Protein AF-A0A8H6VPE3-F1 (afdb_monomer_lite)

Sequence (258 aa):
MTISGLRRLRNENREGSIAELSSLGGLDIDTATLNLGPTTRPTSTSDAPLRTMVDAIDMHKALFPSEVKRLVEEAATNTDRLSAFFSITDLMQHETKMETHAKTCMLLSTCLKAFPGIALFPVDETDVYQPPPGSAWYAKRRDIEDSLLRNLRKYIRFSEHFVRKPPRYEEKVHVELNKFHAFADKFFDLSSKLSNSNERLRLMELVDSYERMKLDRLKKREERAIIRADRAARKLERELLRQKRDAELHAPVEIEIT

Radius of gyration: 34.88 Å; chains: 1; bounding box: 77×39×130 Å

Organism: NCBI:txid2126181

Structure (mmCIF, N/CA/C/O backbone):
data_AF-A0A8H6VPE3-F1
#
_entry.id   AF-A0A8H6VPE3-F1
#
loop_
_atom_site.group_PDB
_atom_site.id
_atom_site.type_symbol
_atom_site.label_atom_id
_atom_site.label_alt_id
_atom_site.label_comp_id
_atom_site.label_asym_id
_atom_site.label_entity_id
_atom_site.label_seq_id
_atom_site.pdbx_PDB_ins_code
_atom_site.Cartn_x
_atom_site.Cartn_y
_atom_site.Cartn_z
_atom_site.occupancy
_atom_site.B_iso_or_equiv
_atom_site.auth_seq_id
_atom_site.auth_comp_id
_atom_site.auth_asym_id
_atom_site.auth_atom_id
_atom_site.pdbx_PDB_model_num
ATOM 1 N N . MET A 1 1 ? 14.545 -5.430 -50.347 1.00 44.53 1 MET A N 1
ATOM 2 C CA . MET A 1 1 ? 13.670 -5.933 -49.263 1.00 44.53 1 MET A CA 1
ATOM 3 C C . MET A 1 1 ? 12.933 -4.750 -48.655 1.00 44.53 1 MET A C 1
ATOM 5 O O . MET A 1 1 ? 13.581 -3.803 -48.231 1.00 44.53 1 MET A O 1
ATOM 9 N N . THR A 1 2 ? 11.602 -4.741 -48.718 1.00 36.69 2 THR A N 1
ATOM 10 C CA . THR A 1 2 ? 10.758 -3.591 -48.352 1.00 36.69 2 THR A CA 1
ATOM 11 C C . THR A 1 2 ? 10.478 -3.522 -46.847 1.00 36.69 2 THR A C 1
ATOM 13 O O . THR A 1 2 ? 10.253 -4.535 -46.188 1.00 36.69 2 THR A O 1
ATOM 16 N N . ILE A 1 3 ? 10.430 -2.293 -46.323 1.00 43.41 3 ILE A N 1
ATOM 17 C CA . ILE A 1 3 ? 10.207 -1.906 -44.911 1.00 43.41 3 ILE A CA 1
ATOM 18 C C . ILE A 1 3 ? 8.884 -2.463 -44.326 1.00 43.41 3 ILE A C 1
ATOM 20 O O . ILE A 1 3 ? 8.706 -2.528 -43.110 1.00 43.41 3 ILE A O 1
ATOM 24 N N . SER A 1 4 ? 7.976 -2.954 -45.172 1.00 45.62 4 SER A N 1
ATOM 25 C CA . SER A 1 4 ? 6.722 -3.611 -44.789 1.00 45.62 4 SER A CA 1
ATOM 26 C C . SER A 1 4 ? 6.893 -4.984 -44.117 1.00 45.62 4 SER A C 1
ATOM 28 O O . SER A 1 4 ? 6.019 -5.383 -43.350 1.00 45.62 4 SER A O 1
ATOM 30 N N . GLY A 1 5 ? 8.012 -5.689 -44.330 1.00 36.97 5 GLY A N 1
ATOM 31 C CA . GLY A 1 5 ? 8.252 -7.015 -43.733 1.00 36.97 5 GLY A CA 1
ATOM 32 C C . GLY A 1 5 ? 8.604 -6.989 -42.239 1.00 36.97 5 GLY A C 1
ATOM 33 O O . GLY A 1 5 ? 8.261 -7.908 -41.499 1.00 36.97 5 GLY A O 1
ATOM 34 N N . LEU A 1 6 ? 9.221 -5.905 -41.758 1.00 42.09 6 LEU A N 1
ATOM 35 C CA . LEU A 1 6 ? 9.698 -5.791 -40.370 1.00 42.09 6 LEU A CA 1
ATOM 36 C C . LEU A 1 6 ? 8.603 -5.398 -39.365 1.00 42.09 6 LEU A C 1
ATOM 38 O O . LEU A 1 6 ? 8.791 -5.563 -38.162 1.00 42.09 6 LEU A O 1
ATOM 42 N N . ARG A 1 7 ? 7.442 -4.910 -39.829 1.00 43.62 7 ARG A N 1
ATOM 43 C CA . ARG A 1 7 ? 6.291 -4.646 -38.946 1.00 43.62 7 ARG A CA 1
ATOM 44 C C . ARG A 1 7 ? 5.475 -5.898 -38.623 1.00 43.62 7 ARG A C 1
ATOM 46 O O . ARG A 1 7 ? 4.903 -5.941 -37.541 1.00 43.62 7 ARG A O 1
ATOM 53 N N . ARG A 1 8 ? 5.452 -6.917 -39.494 1.00 39.69 8 ARG A N 1
ATOM 54 C CA . ARG A 1 8 ? 4.722 -8.172 -39.218 1.00 39.69 8 ARG A CA 1
ATOM 55 C C . ARG A 1 8 ? 5.396 -9.013 -38.132 1.00 39.69 8 ARG A C 1
ATOM 57 O O . ARG A 1 8 ? 4.732 -9.417 -37.186 1.00 39.69 8 ARG A O 1
ATOM 64 N N . LEU A 1 9 ? 6.725 -9.117 -38.161 1.00 40.78 9 LEU A N 1
ATOM 65 C CA . LEU A 1 9 ? 7.497 -9.869 -37.157 1.00 40.78 9 LEU A CA 1
ATOM 66 C C . LEU A 1 9 ? 7.517 -9.227 -35.755 1.00 40.78 9 LEU A C 1
ATOM 68 O O . LEU A 1 9 ? 7.906 -9.870 -34.783 1.00 40.78 9 LEU A O 1
ATOM 72 N N . ARG A 1 10 ? 7.100 -7.959 -35.624 1.00 44.31 10 ARG A N 1
ATOM 73 C CA . ARG A 1 10 ? 7.029 -7.263 -34.328 1.00 44.31 10 ARG A CA 1
ATOM 74 C C . ARG A 1 10 ? 5.714 -7.513 -33.580 1.00 44.31 10 ARG A C 1
ATOM 76 O O . ARG A 1 10 ? 5.698 -7.358 -32.361 1.00 44.31 10 ARG A O 1
ATOM 83 N N . ASN A 1 11 ? 4.649 -7.903 -34.284 1.00 39.81 11 ASN A N 1
ATOM 84 C CA . ASN A 1 11 ? 3.355 -8.203 -33.665 1.00 39.81 11 ASN A CA 1
ATOM 85 C C . ASN A 1 11 ? 3.218 -9.689 -33.303 1.00 39.81 11 ASN A C 1
ATOM 87 O O . ASN A 1 11 ? 2.745 -9.986 -32.213 1.00 39.81 11 ASN A O 1
ATOM 91 N N . GLU A 1 12 ? 3.735 -10.606 -34.125 1.00 41.81 12 GLU A N 1
ATOM 92 C CA . GLU A 1 12 ? 3.638 -12.053 -33.853 1.00 41.81 12 GLU A CA 1
ATOM 93 C C . GLU A 1 12 ? 4.470 -12.486 -32.625 1.00 41.81 12 GLU A C 1
ATOM 95 O O . GLU A 1 12 ? 4.041 -13.334 -31.848 1.00 41.81 12 GLU A O 1
ATOM 100 N N . ASN A 1 13 ? 5.597 -11.818 -32.345 1.00 42.19 13 ASN A N 1
ATOM 101 C CA . ASN A 1 13 ? 6.434 -12.123 -31.173 1.00 42.19 13 ASN A CA 1
ATOM 102 C C . ASN A 1 13 ? 5.942 -11.515 -29.845 1.00 42.19 13 ASN A C 1
ATOM 104 O O . ASN A 1 13 ? 6.529 -11.789 -28.799 1.00 42.19 13 ASN A O 1
ATOM 108 N N . ARG A 1 14 ? 4.901 -10.669 -29.854 1.00 42.81 14 ARG A N 1
ATOM 109 C CA . ARG A 1 14 ? 4.319 -10.108 -28.618 1.00 42.81 14 ARG A CA 1
ATOM 110 C C . ARG A 1 14 ? 3.139 -10.920 -28.096 1.00 42.81 14 ARG A C 1
ATOM 112 O O . ARG A 1 14 ? 2.949 -10.965 -26.885 1.00 42.81 14 ARG A O 1
ATOM 119 N N . GLU A 1 15 ? 2.396 -11.581 -28.976 1.00 43.75 15 GLU A N 1
ATOM 120 C CA . GLU A 1 15 ? 1.251 -12.410 -28.583 1.00 43.75 15 GLU A CA 1
ATOM 121 C C . GLU A 1 15 ? 1.697 -13.769 -28.014 1.00 43.75 15 GLU A C 1
ATOM 123 O O . GLU A 1 15 ? 1.142 -14.217 -27.011 1.00 43.75 15 GLU A O 1
ATOM 128 N N . GLY A 1 16 ? 2.783 -14.357 -28.537 1.00 36.50 16 GLY A N 1
ATOM 129 C CA . GLY A 1 16 ? 3.355 -15.602 -28.000 1.00 36.50 16 GLY A CA 1
ATOM 130 C C . GLY A 1 16 ? 3.873 -15.486 -26.559 1.00 36.50 16 GLY A C 1
ATOM 131 O O . GLY A 1 16 ? 3.699 -16.395 -25.757 1.00 36.50 16 GLY A O 1
ATOM 132 N N . SER A 1 17 ? 4.428 -14.330 -26.177 1.00 44.69 17 SER A N 1
ATOM 133 C CA . SER A 1 17 ? 5.053 -14.170 -24.856 1.00 44.69 17 SER A CA 1
ATOM 134 C C . SER A 1 17 ? 4.060 -13.912 -23.711 1.00 44.69 17 SER A C 1
ATOM 136 O O . SER A 1 17 ? 4.416 -14.122 -22.554 1.00 44.69 17 SER A O 1
ATOM 138 N N . ILE A 1 18 ? 2.831 -13.463 -24.007 1.00 41.69 18 ILE A N 1
ATOM 139 C CA . ILE A 1 18 ? 1.767 -13.290 -22.998 1.00 41.69 18 ILE A CA 1
ATOM 140 C C . ILE A 1 18 ? 0.997 -14.604 -22.811 1.00 41.69 18 ILE A C 1
ATOM 142 O O . ILE A 1 18 ? 0.680 -14.959 -21.678 1.00 41.69 18 ILE A O 1
ATOM 146 N N . ALA A 1 19 ? 0.765 -15.360 -23.890 1.00 43.03 19 ALA A N 1
ATOM 147 C CA . ALA A 1 19 ? 0.104 -16.663 -23.822 1.00 43.03 19 ALA A CA 1
ATOM 148 C C . ALA A 1 19 ? 0.952 -17.730 -23.099 1.00 43.03 19 ALA A C 1
ATOM 150 O O . ALA A 1 19 ? 0.407 -18.552 -22.365 1.00 43.03 19 ALA A O 1
ATOM 151 N N . GLU A 1 20 ? 2.284 -17.694 -23.227 1.00 41.69 20 GLU A N 1
ATOM 152 C CA . GLU A 1 20 ? 3.168 -18.680 -22.580 1.00 41.69 20 GLU A CA 1
ATOM 153 C C . GLU A 1 20 ? 3.311 -18.487 -21.058 1.00 41.69 20 GLU A C 1
ATOM 155 O O . GLU A 1 20 ? 3.546 -19.457 -20.332 1.00 41.69 20 GLU A O 1
ATOM 160 N N . LEU A 1 21 ? 3.081 -17.272 -20.540 1.00 42.12 21 LEU A N 1
ATOM 161 C CA . LEU A 1 21 ? 3.109 -16.987 -19.096 1.00 42.12 21 LEU A CA 1
ATOM 162 C C . LEU A 1 21 ? 1.773 -17.266 -18.390 1.00 42.12 21 LEU A C 1
ATOM 164 O O . LEU A 1 21 ? 1.739 -17.352 -17.164 1.00 42.12 21 LEU A O 1
ATOM 168 N N . SER A 1 22 ? 0.690 -17.479 -19.143 1.00 42.56 22 SER A N 1
ATOM 169 C CA . SER A 1 22 ? -0.592 -17.967 -18.614 1.00 42.56 22 SER A CA 1
ATOM 170 C C . SER A 1 22 ? -0.600 -19.478 -18.330 1.00 42.56 22 SER A C 1
ATOM 172 O O . SER A 1 22 ? -1.572 -19.975 -17.773 1.00 42.56 22 SER A O 1
ATOM 174 N N . SER A 1 23 ? 0.477 -20.210 -18.655 1.00 42.50 23 SER A N 1
ATOM 175 C CA . SER A 1 23 ? 0.598 -21.655 -18.377 1.00 42.50 23 SER A CA 1
ATOM 176 C C . SER A 1 23 ? 1.232 -21.996 -17.016 1.00 42.50 23 SER A C 1
ATOM 178 O O . SER A 1 23 ? 1.318 -23.168 -16.656 1.00 42.50 23 SER A O 1
ATOM 180 N N . LEU A 1 24 ? 1.631 -20.991 -16.222 1.00 45.38 24 LEU A N 1
ATOM 181 C CA . LEU A 1 24 ? 2.266 -21.178 -14.911 1.00 45.38 24 LEU A CA 1
ATOM 182 C C . LEU A 1 24 ? 1.438 -20.538 -13.784 1.00 45.38 24 LEU A C 1
ATOM 184 O O . LEU A 1 24 ? 1.871 -19.620 -13.093 1.00 45.38 24 LEU A O 1
ATOM 188 N N . GLY A 1 25 ? 0.209 -21.020 -13.616 1.00 40.66 25 GLY A N 1
ATOM 189 C CA . GLY A 1 25 ? -0.675 -20.605 -12.527 1.00 40.66 25 GLY A CA 1
ATOM 190 C C . GLY A 1 25 ? -2.133 -20.750 -12.919 1.00 40.66 25 GLY A C 1
ATOM 191 O O . GLY A 1 25 ? -2.752 -19.777 -13.336 1.00 40.66 25 GLY A O 1
ATOM 192 N N . GLY A 1 26 ? -2.656 -21.973 -12.807 1.00 42.59 26 GLY A N 1
ATOM 193 C CA . GLY A 1 26 ? -4.049 -22.292 -13.095 1.00 42.59 26 GLY A CA 1
ATOM 194 C C . GLY A 1 26 ? -5.013 -21.340 -12.391 1.00 42.59 26 GLY A C 1
ATOM 195 O O . GLY A 1 26 ? -5.087 -21.299 -11.164 1.00 42.59 26 GLY A O 1
ATOM 196 N N . LEU A 1 27 ? -5.756 -20.588 -13.193 1.00 38.06 27 LEU A N 1
ATOM 197 C CA . LEU A 1 27 ? -7.006 -19.965 -12.799 1.00 38.06 27 LEU A CA 1
ATOM 198 C C . LEU A 1 27 ? -7.912 -20.010 -14.033 1.00 38.06 27 LEU A C 1
ATOM 200 O O . LEU A 1 27 ? -7.894 -19.104 -14.866 1.00 38.06 27 LEU A O 1
ATOM 204 N N . ASP A 1 28 ? -8.652 -21.110 -14.172 1.00 34.03 28 ASP A N 1
ATOM 205 C CA . ASP A 1 28 ? -9.779 -21.187 -15.097 1.00 34.03 28 ASP A CA 1
ATOM 206 C C . ASP A 1 28 ? -10.793 -20.119 -14.679 1.00 34.03 28 ASP A C 1
ATOM 208 O O . ASP A 1 28 ? -11.395 -20.188 -13.606 1.00 34.03 28 ASP A O 1
ATOM 212 N N . ILE A 1 29 ? -10.946 -19.090 -15.509 1.00 38.94 29 ILE A N 1
ATOM 213 C CA . ILE A 1 29 ? -12.074 -18.169 -15.416 1.00 38.94 29 ILE A CA 1
ATOM 214 C C . ILE A 1 29 ? -12.991 -18.514 -16.581 1.00 38.94 29 ILE A C 1
ATOM 216 O O . ILE A 1 29 ? -12.771 -18.086 -17.716 1.00 38.94 29 ILE A O 1
ATOM 220 N N . ASP A 1 30 ? -14.021 -19.296 -16.265 1.00 32.31 30 ASP A N 1
ATOM 221 C CA . ASP A 1 30 ? -15.187 -19.514 -17.111 1.00 32.31 30 ASP A CA 1
ATOM 222 C C . ASP A 1 30 ? -15.757 -18.162 -17.556 1.00 32.31 30 ASP A C 1
ATOM 224 O O . ASP A 1 30 ? -16.351 -17.410 -16.781 1.00 32.31 30 ASP A O 1
ATOM 228 N N . THR A 1 31 ? -15.579 -17.840 -18.834 1.00 40.56 31 THR A N 1
ATOM 229 C CA . THR A 1 31 ? -16.213 -16.691 -19.489 1.00 40.56 31 THR A CA 1
ATOM 230 C C . THR A 1 31 ? -17.428 -17.173 -20.267 1.00 40.56 31 THR A C 1
ATOM 232 O O . THR A 1 31 ? -17.490 -17.111 -21.491 1.00 40.56 31 THR A O 1
ATOM 235 N N . ALA A 1 32 ? -18.429 -17.662 -19.538 1.00 32.59 32 ALA A N 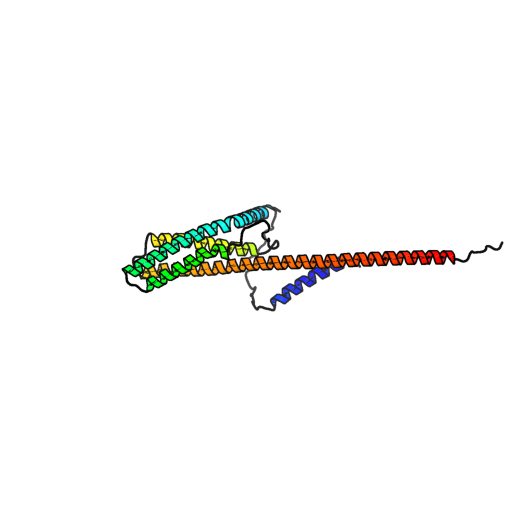1
ATOM 236 C CA . ALA A 1 32 ? -19.749 -17.918 -20.089 1.00 32.59 32 ALA A CA 1
ATOM 237 C C . ALA A 1 32 ? -20.796 -17.089 -19.343 1.00 32.59 32 ALA A C 1
ATOM 239 O O . ALA A 1 32 ? -20.934 -17.162 -18.127 1.00 32.59 32 ALA A O 1
ATOM 240 N N . THR A 1 33 ? -21.578 -16.360 -20.140 1.00 33.16 33 THR A N 1
ATOM 241 C CA . THR A 1 33 ? -22.816 -15.638 -19.817 1.00 33.16 33 THR A CA 1
ATOM 242 C C . THR A 1 33 ? -22.673 -14.295 -19.096 1.00 33.16 33 THR A C 1
ATOM 244 O O . THR A 1 33 ? -22.458 -14.224 -17.898 1.00 33.16 33 THR A O 1
ATOM 247 N N . LEU A 1 34 ? -22.889 -13.206 -19.844 1.00 35.25 34 LEU A N 1
ATOM 248 C CA . LEU A 1 34 ? -24.081 -12.363 -19.681 1.00 35.25 34 LEU A CA 1
ATOM 249 C C . LEU A 1 34 ? -24.289 -11.495 -20.938 1.00 35.25 34 LEU A C 1
ATOM 251 O O . LEU A 1 34 ? -23.530 -10.578 -21.239 1.00 35.25 34 LEU A O 1
ATOM 255 N N . ASN A 1 35 ? -25.352 -11.830 -21.669 1.00 36.09 35 ASN A N 1
ATOM 256 C CA . ASN A 1 35 ? -25.949 -11.042 -22.741 1.00 36.09 35 ASN A CA 1
ATOM 257 C C . ASN A 1 35 ? -26.605 -9.773 -22.182 1.00 36.09 35 ASN A C 1
ATOM 259 O O . ASN A 1 35 ? -27.514 -9.897 -21.367 1.00 36.09 35 ASN A O 1
ATOM 263 N N . LEU A 1 36 ? -26.267 -8.600 -22.727 1.00 33.66 36 LEU A N 1
ATOM 264 C CA . LEU A 1 36 ? -27.150 -7.428 -22.822 1.00 33.66 36 LEU A CA 1
ATOM 265 C C . LEU A 1 36 ? -26.802 -6.660 -24.118 1.00 33.66 36 LEU A C 1
ATOM 267 O O . LEU A 1 36 ? -25.699 -6.137 -24.251 1.00 33.66 36 LEU A O 1
ATOM 271 N N . GLY A 1 37 ? -27.717 -6.640 -25.096 1.00 31.23 37 GLY A N 1
ATOM 272 C CA . GLY A 1 37 ? -27.631 -5.790 -26.302 1.00 31.23 37 GLY A CA 1
ATOM 273 C C . GLY A 1 37 ? -28.205 -4.380 -26.066 1.00 31.23 37 GLY A C 1
ATOM 274 O O . GLY A 1 37 ? -28.358 -3.986 -24.915 1.00 31.23 37 GLY A O 1
ATOM 275 N N . PRO A 1 38 ? -28.659 -3.661 -27.113 1.00 37.78 38 PRO A N 1
ATOM 276 C CA . PRO A 1 38 ? -28.010 -3.378 -28.382 1.00 37.78 38 PRO A CA 1
ATOM 277 C C . PRO A 1 38 ? -27.384 -1.965 -28.405 1.00 37.78 38 PRO A C 1
ATOM 279 O O . PRO A 1 38 ? -27.620 -1.097 -27.570 1.00 37.78 38 PRO A O 1
ATOM 282 N N . THR A 1 39 ? -26.570 -1.764 -29.428 1.00 41.97 39 THR A N 1
ATOM 283 C CA . THR A 1 39 ? -25.704 -0.628 -29.736 1.00 41.97 39 THR A CA 1
ATOM 284 C C . THR A 1 39 ? -26.444 0.709 -29.898 1.00 41.97 39 THR A C 1
ATOM 286 O O . THR A 1 39 ? -27.268 0.860 -30.797 1.00 41.97 39 THR A 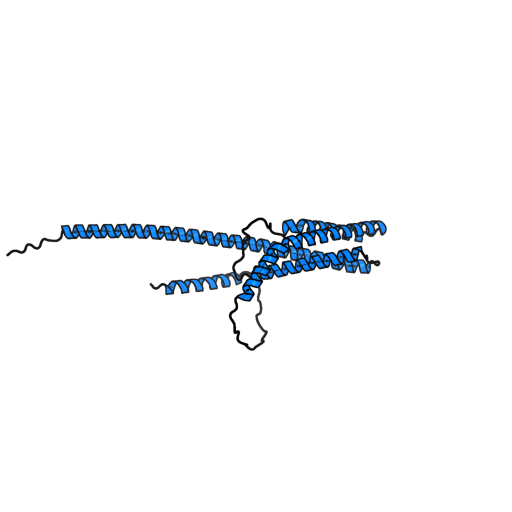O 1
ATOM 289 N N . THR A 1 40 ? -26.047 1.736 -29.140 1.00 32.38 40 THR A N 1
ATOM 290 C CA . THR A 1 40 ? -26.212 3.147 -29.539 1.00 32.38 40 THR A CA 1
ATOM 291 C C . THR A 1 40 ? -24.845 3.750 -29.853 1.00 32.38 40 THR A C 1
ATOM 293 O O . THR A 1 40 ? -23.927 3.696 -29.038 1.00 32.38 40 THR A O 1
ATOM 296 N N . ARG A 1 41 ? -24.710 4.283 -31.073 1.00 32.09 41 ARG A N 1
ATOM 297 C CA . ARG A 1 41 ? -23.497 4.911 -31.627 1.00 32.09 41 ARG A CA 1
ATOM 298 C C . ARG A 1 41 ? -22.931 6.011 -30.710 1.00 32.09 41 ARG A C 1
ATOM 300 O O . ARG A 1 41 ? -23.715 6.831 -30.235 1.00 32.09 41 ARG A O 1
ATOM 307 N N . PRO A 1 42 ? -21.597 6.129 -30.562 1.00 34.25 42 PRO A N 1
ATOM 308 C CA . PRO A 1 42 ? -20.983 7.322 -30.009 1.00 34.25 42 PRO A CA 1
ATOM 309 C C . PRO A 1 42 ? -20.819 8.371 -31.117 1.00 34.25 42 PRO A C 1
ATOM 311 O O . PRO A 1 42 ? -20.219 8.116 -32.161 1.00 34.25 42 PRO A O 1
ATOM 314 N N . THR A 1 43 ? -21.330 9.570 -30.873 1.00 37.44 43 THR A N 1
ATOM 315 C CA . THR A 1 43 ? -20.909 10.791 -31.569 1.00 37.44 43 THR A CA 1
ATOM 316 C C . THR A 1 43 ? -20.253 11.708 -30.553 1.00 37.44 43 THR A C 1
ATOM 318 O O . THR A 1 43 ? -20.695 11.762 -29.410 1.00 37.44 43 THR A O 1
ATOM 321 N N . SER A 1 44 ? -19.255 12.461 -31.019 1.00 34.66 44 SER A N 1
ATOM 322 C CA . SER A 1 44 ? -18.511 13.505 -30.305 1.00 34.66 44 SER A CA 1
ATOM 323 C C . SER A 1 44 ? -17.248 13.043 -29.569 1.00 34.66 44 SER A C 1
ATOM 325 O O . SER A 1 44 ? -17.230 12.779 -28.371 1.00 34.66 44 SER A O 1
ATOM 327 N N . THR A 1 45 ? -16.156 13.066 -30.330 1.00 46.91 45 THR A N 1
ATOM 328 C CA . THR A 1 45 ? -14.792 13.394 -29.903 1.00 46.91 45 THR A CA 1
ATOM 329 C C . THR A 1 45 ? -14.768 14.528 -28.872 1.00 46.91 45 THR A C 1
ATOM 331 O O . THR A 1 45 ? -15.083 15.672 -29.195 1.00 46.91 45 THR A O 1
ATOM 334 N N . SER A 1 46 ? -14.376 14.232 -27.637 1.00 35.88 46 SER A N 1
ATOM 335 C CA . SER A 1 46 ? -14.025 15.243 -26.643 1.00 35.88 46 SER A CA 1
ATOM 336 C C . SER A 1 46 ? -12.930 14.671 -25.752 1.00 35.88 46 SER A C 1
ATOM 338 O O . SER A 1 46 ? -13.167 13.713 -25.025 1.00 35.88 46 SER A O 1
ATOM 340 N N . ASP A 1 47 ? -11.740 15.268 -25.818 1.00 39.66 47 ASP A N 1
ATOM 341 C CA . ASP A 1 47 ? -10.579 15.003 -24.950 1.00 39.66 47 ASP A CA 1
ATOM 342 C C . ASP A 1 47 ? -10.769 15.534 -23.509 1.00 39.66 47 ASP A C 1
ATOM 344 O O . ASP A 1 47 ? -9.861 15.480 -22.677 1.00 39.66 47 ASP A O 1
ATOM 348 N N . ALA A 1 48 ? -11.959 16.044 -23.169 1.00 37.78 48 ALA A N 1
ATOM 349 C CA . ALA A 1 48 ? -12.265 16.591 -21.850 1.00 37.78 48 ALA A CA 1
ATOM 350 C C . ALA A 1 48 ? -12.274 15.583 -20.672 1.00 37.78 48 ALA A C 1
ATOM 352 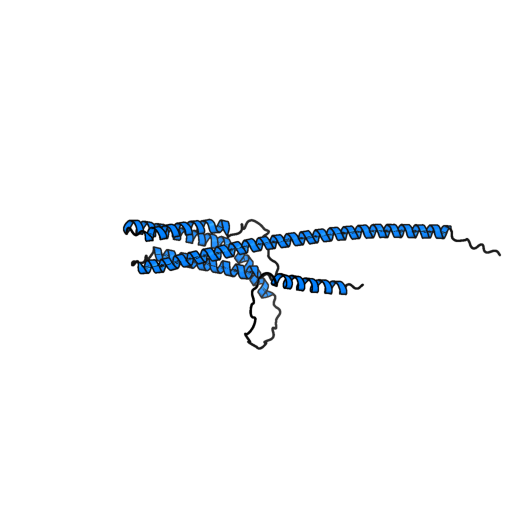O O . ALA A 1 48 ? -11.880 15.996 -19.579 1.00 37.78 48 ALA A O 1
ATOM 353 N N . PRO A 1 49 ? -12.673 14.296 -20.806 1.00 46.25 49 PRO A N 1
ATOM 354 C CA . PRO A 1 49 ? -12.728 13.392 -19.655 1.00 46.25 49 PRO A CA 1
ATOM 355 C C . PRO A 1 49 ? -11.341 12.912 -19.206 1.00 46.25 49 PRO A C 1
ATOM 357 O O . PRO A 1 49 ? -11.179 12.493 -18.064 1.00 46.25 49 PRO A O 1
ATOM 360 N N . LEU A 1 50 ? -10.324 12.998 -20.072 1.00 40.97 50 LEU A N 1
ATOM 361 C CA . LEU A 1 50 ? -8.959 12.597 -19.726 1.00 40.97 50 LEU A CA 1
ATOM 362 C C . LEU A 1 50 ? -8.253 13.659 -18.876 1.00 40.97 50 LEU A C 1
ATOM 364 O O . LEU A 1 50 ? -7.573 13.305 -17.918 1.00 40.97 50 LEU A O 1
ATOM 368 N N . ARG A 1 51 ? -8.459 14.954 -19.159 1.00 39.00 51 ARG A N 1
ATOM 369 C CA . ARG A 1 51 ? -7.858 16.044 -18.367 1.00 39.00 51 ARG A CA 1
ATOM 370 C C . ARG A 1 51 ? -8.383 16.088 -16.930 1.00 39.00 51 ARG A C 1
ATOM 372 O O . ARG A 1 51 ? -7.587 16.154 -16.004 1.00 39.00 51 ARG A O 1
ATOM 379 N N . THR A 1 52 ? -9.694 15.955 -16.726 1.00 49.88 52 THR A N 1
ATOM 380 C CA . THR A 1 52 ? -10.287 15.950 -15.374 1.00 49.88 52 THR A CA 1
ATOM 381 C C . THR A 1 52 ? -9.885 14.730 -14.549 1.00 49.88 52 THR A C 1
ATOM 383 O O . THR A 1 52 ? -9.732 14.837 -13.333 1.00 49.88 52 THR A O 1
ATOM 386 N N . MET A 1 53 ? -9.682 13.571 -15.184 1.00 46.78 53 MET A N 1
ATOM 387 C CA . MET A 1 53 ? -9.176 12.385 -14.493 1.00 46.78 53 MET A CA 1
ATOM 388 C C . MET A 1 53 ? -7.701 12.518 -14.112 1.00 46.78 53 MET A C 1
ATOM 390 O O . MET A 1 53 ? -7.350 12.128 -13.002 1.00 46.78 53 MET A O 1
ATOM 394 N N . VAL A 1 54 ? -6.859 13.078 -14.985 1.00 51.53 54 VAL A N 1
ATOM 395 C CA . VAL A 1 54 ? -5.434 13.316 -14.698 1.00 51.53 54 VAL A CA 1
ATOM 396 C C . VAL A 1 54 ? -5.270 14.324 -13.554 1.00 51.53 54 VAL A C 1
ATOM 398 O O . VAL A 1 54 ? -4.597 14.004 -12.575 1.00 51.53 54 VAL A O 1
ATOM 401 N N . ASP A 1 55 ? -5.992 15.449 -13.586 1.00 52.28 55 ASP A N 1
ATOM 402 C CA . ASP A 1 55 ? -5.966 16.451 -12.507 1.00 52.28 55 ASP A CA 1
ATOM 403 C C . ASP A 1 55 ? -6.468 15.872 -11.167 1.00 52.28 55 ASP A C 1
ATOM 405 O O . ASP A 1 55 ? -5.897 16.123 -10.104 1.00 52.28 55 ASP A O 1
ATOM 409 N N . ALA A 1 56 ? -7.512 15.035 -11.193 1.00 52.75 56 ALA A N 1
ATOM 410 C CA . ALA A 1 56 ? -8.032 14.380 -9.991 1.00 52.75 56 ALA A CA 1
ATOM 411 C C . ALA A 1 56 ? -7.097 13.288 -9.440 1.00 52.75 56 ALA A C 1
ATOM 413 O O . ALA A 1 56 ? -7.087 13.043 -8.231 1.00 52.75 56 ALA A O 1
ATOM 414 N N . ILE A 1 57 ? -6.337 12.611 -10.306 1.00 56.97 57 ILE A N 1
ATOM 415 C CA . ILE A 1 57 ? -5.321 11.629 -9.910 1.00 56.97 57 ILE A CA 1
ATOM 416 C C . ILE A 1 57 ? -4.143 12.344 -9.240 1.00 56.97 57 ILE A C 1
ATOM 418 O O . ILE A 1 57 ? -3.670 11.881 -8.203 1.00 56.97 57 ILE A O 1
ATOM 422 N N . ASP A 1 58 ? -3.711 13.486 -9.771 1.00 58.72 58 ASP A N 1
ATOM 423 C CA . ASP A 1 58 ? -2.584 14.231 -9.209 1.00 58.72 58 ASP A CA 1
ATOM 424 C C . ASP A 1 58 ? -2.937 14.927 -7.887 1.00 58.72 58 ASP A C 1
ATOM 426 O O . ASP A 1 58 ? -2.140 14.886 -6.946 1.00 58.72 58 ASP A O 1
ATOM 430 N N . MET A 1 59 ? -4.170 15.424 -7.726 1.00 52.97 59 MET A N 1
ATOM 431 C CA . MET A 1 59 ? -4.642 15.885 -6.413 1.00 52.97 59 MET A CA 1
ATOM 432 C C . MET A 1 59 ? -4.739 14.749 -5.385 1.00 52.97 59 MET A C 1
ATOM 434 O O . MET A 1 59 ? -4.392 14.946 -4.221 1.00 52.97 59 MET A O 1
ATOM 438 N N . HIS A 1 60 ? -5.179 13.552 -5.792 1.00 60.25 60 HIS A N 1
ATOM 439 C CA . HIS A 1 60 ? -5.258 12.401 -4.887 1.00 60.25 60 HIS A CA 1
ATOM 440 C C . HIS A 1 60 ? -3.871 11.971 -4.400 1.00 60.25 60 HIS A C 1
ATOM 442 O O . HIS A 1 60 ? -3.687 11.742 -3.209 1.00 60.25 60 HIS A O 1
ATOM 448 N N . LYS A 1 61 ? -2.873 11.935 -5.292 1.00 64.69 61 LYS A N 1
ATOM 449 C CA . LYS A 1 61 ? -1.478 11.627 -4.935 1.00 64.69 61 LYS A CA 1
ATOM 450 C C . LYS A 1 61 ? -0.899 12.615 -3.920 1.00 64.69 61 LYS A C 1
ATOM 452 O O . LYS A 1 61 ? -0.174 12.197 -3.024 1.00 64.69 61 LYS A O 1
ATOM 457 N N . ALA A 1 62 ? -1.221 13.903 -4.048 1.00 63.16 62 ALA A N 1
ATOM 458 C CA . ALA A 1 62 ? -0.709 14.942 -3.157 1.00 63.16 62 ALA A CA 1
ATOM 459 C C . ALA A 1 62 ? -1.407 14.950 -1.782 1.00 63.16 62 ALA A C 1
ATOM 461 O O . ALA A 1 62 ? -0.767 15.151 -0.748 1.00 63.16 62 ALA A O 1
ATOM 462 N N . LEU A 1 63 ? -2.723 14.727 -1.754 1.00 67.62 63 LEU A N 1
ATOM 463 C CA . LEU A 1 63 ? -3.531 14.862 -0.537 1.00 67.62 63 LEU A CA 1
ATOM 464 C C . LEU A 1 63 ? -3.648 13.560 0.263 1.00 67.62 63 LEU A C 1
ATOM 466 O O . LEU A 1 63 ? -3.795 13.605 1.482 1.00 67.62 63 LEU A O 1
ATOM 470 N N . PHE A 1 64 ? -3.548 12.400 -0.387 1.00 78.12 64 PHE A N 1
ATOM 471 C CA . PHE A 1 64 ? -3.718 11.111 0.280 1.00 78.12 64 PHE A CA 1
ATOM 472 C C . PHE A 1 64 ? -2.713 10.879 1.425 1.00 78.12 64 PHE A C 1
ATOM 474 O O . PHE A 1 64 ? -3.161 10.565 2.528 1.00 78.12 64 PHE A O 1
ATOM 481 N N . PRO A 1 65 ? -1.388 11.077 1.258 1.00 79.62 65 PRO A N 1
ATOM 482 C CA . PRO A 1 65 ? -0.433 10.797 2.332 1.00 79.62 65 PRO A CA 1
ATOM 483 C C . PRO A 1 65 ? -0.657 11.670 3.572 1.00 79.62 65 PRO A C 1
ATOM 485 O O . PRO A 1 65 ? -0.590 11.182 4.701 1.00 79.62 65 PRO A O 1
ATOM 488 N N . SER A 1 66 ? -0.969 12.952 3.368 1.00 81.94 66 SER A N 1
ATOM 489 C CA . SER A 1 66 ? -1.231 13.891 4.462 1.00 81.94 66 SER A CA 1
ATOM 490 C C . SER A 1 66 ? -2.548 13.580 5.176 1.00 81.94 66 SER A C 1
ATOM 492 O O . SER A 1 66 ? -2.592 13.562 6.408 1.00 81.94 66 SER A O 1
ATOM 494 N N . GLU A 1 67 ? -3.606 13.255 4.429 1.00 85.12 67 GLU A N 1
ATOM 495 C CA . GLU A 1 67 ? -4.890 12.881 5.017 1.00 85.12 67 GLU A CA 1
ATOM 496 C C . GLU A 1 67 ? -4.808 11.561 5.791 1.00 85.12 67 GLU A C 1
ATOM 498 O O . GLU A 1 67 ? -5.325 11.462 6.907 1.00 85.12 67 GLU A O 1
ATOM 503 N N . VAL A 1 68 ? -4.135 10.554 5.234 1.00 86.69 68 VAL A N 1
ATOM 504 C CA . VAL A 1 68 ? -3.938 9.268 5.903 1.00 86.69 68 VAL A CA 1
ATOM 505 C C . VAL A 1 68 ? -3.129 9.442 7.174 1.00 86.69 68 VAL A C 1
ATOM 507 O O . VAL A 1 68 ? -3.539 8.919 8.205 1.00 86.69 68 VAL A O 1
ATOM 510 N N . LYS A 1 69 ? -2.036 10.213 7.140 1.00 87.56 69 LYS A N 1
ATOM 511 C CA . LYS A 1 69 ? -1.238 10.500 8.335 1.00 87.56 69 LYS A CA 1
ATOM 512 C C . LYS A 1 69 ? -2.100 11.114 9.440 1.00 87.56 69 LYS A C 1
ATOM 514 O O . LYS A 1 69 ? -2.127 10.585 10.548 1.00 87.56 69 LYS A O 1
ATOM 519 N N . ARG A 1 70 ? -2.891 12.140 9.110 1.00 90.31 70 ARG A N 1
ATOM 520 C CA . ARG A 1 70 ? -3.815 12.785 10.055 1.00 90.31 70 ARG A CA 1
ATOM 521 C C . ARG A 1 70 ? -4.827 11.795 10.645 1.00 90.31 70 ARG A C 1
ATOM 523 O O . ARG A 1 70 ? -5.026 11.760 11.855 1.00 90.31 70 ARG A O 1
ATOM 530 N N . LEU A 1 71 ? -5.478 10.991 9.800 1.00 90.75 71 LEU A N 1
ATOM 531 C CA . LEU A 1 71 ? -6.491 10.023 10.236 1.00 90.75 71 LEU A CA 1
ATOM 532 C C . LEU A 1 71 ? -5.897 8.882 11.067 1.00 90.75 71 LEU A C 1
ATOM 534 O O . LEU A 1 71 ? -6.544 8.388 11.985 1.00 90.75 71 LEU A O 1
ATOM 538 N N . VAL A 1 72 ? -4.687 8.443 10.740 1.00 91.31 72 VAL A N 1
ATOM 539 C CA . VAL A 1 72 ? -3.984 7.388 11.468 1.00 91.31 72 VAL A CA 1
ATOM 540 C C . VAL A 1 72 ? -3.525 7.884 12.836 1.00 91.31 72 VAL A C 1
ATOM 542 O O . VAL A 1 72 ? -3.701 7.164 13.816 1.00 91.31 72 VAL A O 1
ATOM 545 N N . GLU A 1 73 ? -3.013 9.113 12.932 1.00 91.38 73 GLU A N 1
ATOM 546 C CA . GLU A 1 73 ? -2.689 9.755 14.212 1.00 91.38 73 GLU A CA 1
ATOM 547 C C . GLU A 1 73 ? -3.940 9.879 15.093 1.00 91.38 73 GLU A C 1
ATOM 549 O O . GLU A 1 73 ? -3.941 9.447 16.246 1.00 91.38 73 GLU A O 1
ATOM 554 N N . GLU A 1 74 ? -5.045 10.373 14.532 1.00 92.75 74 GLU A N 1
ATOM 555 C CA . GLU A 1 74 ? -6.328 10.484 15.231 1.00 92.75 74 GLU A CA 1
ATOM 556 C C . GLU A 1 74 ? -6.843 9.109 15.698 1.00 92.75 74 GLU A C 1
ATOM 558 O O . GLU A 1 74 ? -7.163 8.919 16.875 1.00 92.75 74 GLU A O 1
ATOM 563 N N . ALA A 1 75 ? -6.835 8.106 14.816 1.00 91.19 75 ALA A N 1
ATOM 564 C CA . ALA A 1 75 ? -7.202 6.735 15.157 1.00 91.19 75 ALA A CA 1
ATOM 565 C C . ALA A 1 75 ? -6.296 6.148 16.252 1.00 91.19 75 ALA A C 1
ATOM 567 O O . ALA A 1 75 ? -6.798 5.488 17.163 1.00 91.19 75 ALA A O 1
ATOM 568 N N . ALA A 1 76 ? -4.987 6.403 16.212 1.00 91.88 76 ALA A N 1
ATOM 569 C CA . ALA A 1 76 ? -4.052 5.942 17.232 1.00 91.88 76 ALA A CA 1
ATOM 570 C C . ALA A 1 76 ? -4.372 6.567 18.596 1.00 91.88 76 ALA A C 1
ATOM 572 O O . ALA A 1 76 ? -4.494 5.839 19.580 1.00 91.88 76 ALA A O 1
ATOM 573 N N . THR A 1 77 ? -4.626 7.881 18.651 1.00 92.62 77 THR A N 1
ATOM 574 C CA . THR A 1 77 ? -5.008 8.550 19.909 1.00 92.62 77 THR A CA 1
ATOM 575 C C . THR A 1 77 ? -6.308 8.002 20.493 1.00 92.62 77 THR A C 1
ATOM 577 O O . THR A 1 77 ? -6.413 7.802 21.703 1.00 92.62 77 THR A O 1
ATOM 580 N N . ASN A 1 78 ? -7.300 7.696 19.654 1.00 91.00 78 ASN A N 1
ATOM 581 C CA . ASN A 1 78 ? -8.541 7.093 20.126 1.00 91.00 78 ASN A CA 1
ATOM 582 C C . ASN A 1 78 ? -8.348 5.640 20.573 1.00 91.00 78 ASN A C 1
ATOM 584 O O . ASN A 1 78 ? -8.985 5.205 21.530 1.00 91.00 78 ASN A O 1
ATOM 588 N N . THR A 1 79 ? -7.442 4.905 19.931 1.00 91.06 79 THR A N 1
ATOM 589 C CA . THR A 1 79 ? -7.081 3.542 20.342 1.00 91.06 79 THR A CA 1
ATOM 590 C C . THR A 1 79 ? -6.369 3.541 21.696 1.00 91.06 79 THR A C 1
ATOM 592 O O . THR A 1 79 ? -6.679 2.707 22.542 1.00 91.06 79 THR A O 1
ATOM 595 N N . ASP A 1 80 ? -5.487 4.514 21.944 1.00 90.81 80 ASP A N 1
ATOM 596 C CA . ASP A 1 80 ? -4.834 4.703 23.246 1.00 90.81 80 ASP A CA 1
ATOM 597 C C . ASP A 1 80 ? -5.866 4.999 24.348 1.00 90.81 80 ASP A C 1
ATOM 599 O O . ASP A 1 80 ? -5.809 4.426 25.437 1.00 90.81 80 ASP A O 1
ATOM 603 N N . ARG A 1 81 ? -6.870 5.838 24.053 1.00 88.81 81 ARG A N 1
ATOM 604 C CA . ARG A 1 81 ? -7.985 6.117 24.977 1.00 88.81 81 ARG A CA 1
ATOM 605 C C . ARG A 1 81 ? -8.815 4.871 25.280 1.00 88.81 81 ARG A C 1
ATOM 607 O O . ARG A 1 81 ? -9.175 4.657 26.434 1.00 88.81 81 ARG A O 1
ATOM 614 N N . LEU A 1 82 ? -9.109 4.051 24.268 1.00 87.81 82 LEU A N 1
ATOM 615 C CA . LEU A 1 82 ? -9.809 2.776 24.455 1.00 87.81 82 LEU A CA 1
ATOM 616 C C . LEU A 1 82 ? -8.989 1.805 25.306 1.00 87.81 82 LEU A C 1
ATOM 618 O O . LEU A 1 82 ? -9.535 1.193 26.218 1.00 87.81 82 LEU A O 1
ATOM 622 N N . SER A 1 83 ? -7.680 1.715 25.064 1.00 89.12 83 SER A N 1
ATOM 623 C CA . SER A 1 83 ? -6.781 0.907 25.890 1.00 89.12 83 SER A CA 1
ATOM 624 C C . SER A 1 83 ? -6.841 1.335 27.354 1.00 89.12 83 SER A C 1
ATOM 626 O O . SER A 1 83 ? -7.020 0.491 28.225 1.00 89.12 83 SER A O 1
ATOM 628 N N . ALA A 1 84 ? -6.741 2.640 27.626 1.00 86.56 84 ALA A N 1
ATOM 629 C CA . ALA A 1 84 ? -6.833 3.170 28.983 1.00 86.56 84 ALA A CA 1
ATOM 630 C C . ALA A 1 84 ? -8.195 2.865 29.626 1.00 86.56 84 ALA A C 1
ATOM 632 O O . ALA A 1 84 ? -8.250 2.472 30.789 1.00 86.56 84 ALA A O 1
ATOM 633 N N . PHE A 1 85 ? -9.288 2.988 28.864 1.00 85.69 85 PHE A N 1
ATOM 634 C CA . PHE A 1 85 ? -10.624 2.623 29.332 1.00 85.69 85 PHE A CA 1
ATOM 635 C C . PHE A 1 85 ? -10.698 1.148 29.749 1.00 85.69 85 PHE A C 1
ATOM 637 O O . PHE A 1 85 ? -11.142 0.854 30.859 1.00 85.69 85 PHE A O 1
ATOM 644 N N . PHE A 1 86 ? -10.226 0.221 28.910 1.00 83.56 86 PHE A N 1
ATOM 645 C CA . PHE A 1 86 ? -10.244 -1.207 29.235 1.00 83.56 86 PHE A CA 1
ATOM 646 C C . PHE A 1 86 ? -9.345 -1.544 30.428 1.00 83.56 86 PHE A C 1
ATOM 648 O O . PHE A 1 86 ? -9.771 -2.302 31.291 1.00 83.56 86 PHE A O 1
ATOM 655 N N . SER A 1 87 ? -8.162 -0.932 30.541 1.00 82.69 87 SER A N 1
ATOM 656 C CA . SER A 1 87 ? -7.275 -1.130 31.696 1.00 82.69 87 SER A CA 1
ATOM 657 C C . SER A 1 87 ? -7.883 -0.634 33.012 1.00 82.69 87 SER A C 1
ATOM 659 O O . SER A 1 87 ? -7.734 -1.284 34.041 1.00 82.69 87 SER A O 1
ATOM 661 N N . ILE A 1 88 ? -8.584 0.505 33.001 1.00 80.69 88 ILE A N 1
ATOM 662 C CA . ILE A 1 88 ? -9.275 1.013 34.197 1.00 80.69 88 ILE A CA 1
ATOM 663 C C . ILE A 1 88 ? -10.458 0.106 34.555 1.00 80.69 88 ILE A C 1
ATOM 665 O O . ILE A 1 88 ? -10.676 -0.188 35.727 1.00 80.69 88 ILE A O 1
ATOM 669 N N . THR A 1 89 ? -11.209 -0.351 33.553 1.00 73.88 89 THR A N 1
ATOM 670 C CA . THR A 1 89 ? -12.378 -1.219 33.766 1.00 73.88 89 THR A CA 1
ATOM 671 C C . THR A 1 89 ? -11.964 -2.579 34.331 1.00 73.88 89 THR A C 1
ATOM 673 O O . THR A 1 89 ? -12.581 -3.049 35.282 1.00 73.88 89 THR A O 1
ATOM 676 N N . ASP A 1 90 ? -10.870 -3.156 33.824 1.00 72.88 90 ASP A N 1
ATOM 677 C CA . ASP A 1 90 ? -10.243 -4.371 34.359 1.00 72.88 90 ASP A CA 1
ATOM 678 C C . ASP A 1 90 ? -9.904 -4.227 35.850 1.00 72.88 90 ASP A C 1
ATOM 680 O O . ASP A 1 90 ? -10.280 -5.061 36.673 1.00 72.88 90 ASP A O 1
ATOM 684 N N . LEU A 1 91 ? -9.288 -3.100 36.224 1.00 64.38 91 LEU A N 1
ATOM 685 C CA . LEU A 1 91 ? -8.936 -2.802 37.613 1.00 64.38 91 LEU A CA 1
ATOM 686 C C . LEU A 1 91 ? -10.169 -2.689 38.527 1.00 64.38 91 LEU A C 1
ATOM 688 O O . LEU A 1 91 ? -10.089 -3.024 39.706 1.00 64.38 91 LEU A O 1
ATOM 692 N N . MET A 1 92 ? -11.300 -2.207 38.001 1.00 65.06 92 MET A N 1
ATOM 693 C CA . MET A 1 92 ? -12.534 -2.027 38.773 1.00 65.06 92 MET A CA 1
ATOM 694 C C . MET A 1 92 ? -13.400 -3.289 38.861 1.00 65.06 92 MET A C 1
ATOM 696 O O . MET A 1 92 ? -14.141 -3.432 39.832 1.00 65.06 92 MET A O 1
ATOM 700 N N . GLN A 1 93 ? -13.350 -4.170 37.858 1.00 67.25 93 GLN A N 1
ATOM 701 C CA . GLN A 1 93 ? -14.232 -5.341 37.751 1.00 67.25 93 GLN A CA 1
ATOM 702 C C . GLN A 1 93 ? -13.504 -6.682 37.952 1.00 67.25 93 GLN A C 1
ATOM 704 O O . GLN A 1 93 ? -14.165 -7.705 38.092 1.00 67.25 93 GLN A O 1
ATOM 709 N N . HIS A 1 94 ? -12.166 -6.684 38.043 1.00 59.56 94 HIS A N 1
ATOM 710 C CA . HIS A 1 94 ? -11.320 -7.883 38.154 1.00 59.56 94 HIS A CA 1
ATOM 711 C C . HIS A 1 94 ? -11.564 -8.911 37.030 1.00 59.56 94 HIS A C 1
ATOM 713 O O . HIS A 1 94 ? -11.516 -10.125 37.248 1.00 59.56 94 HIS A O 1
ATOM 719 N N . GLU A 1 95 ? -11.826 -8.434 35.814 1.00 62.88 95 GLU A N 1
ATOM 720 C CA . GLU A 1 95 ? -12.160 -9.274 34.665 1.00 62.88 95 GLU A CA 1
ATOM 721 C C . GLU A 1 95 ? -10.969 -9.458 33.718 1.00 62.88 95 GLU A C 1
ATOM 723 O O . GLU A 1 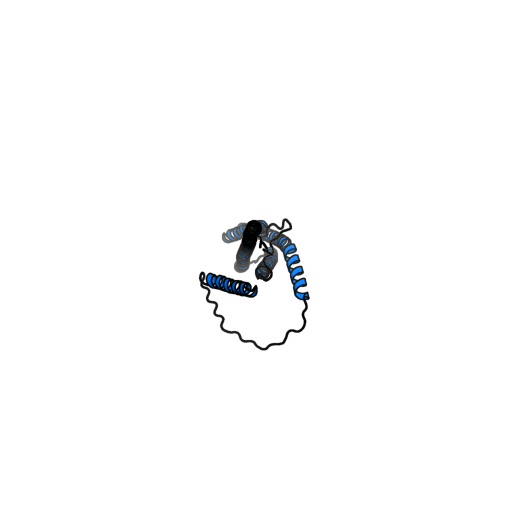95 ? -10.737 -8.651 32.820 1.00 62.88 95 GLU A O 1
ATOM 728 N N . THR A 1 96 ? -10.306 -10.617 33.796 1.00 62.00 96 THR A N 1
ATOM 729 C CA . THR A 1 96 ? -9.134 -10.989 32.966 1.00 62.00 96 THR A CA 1
ATOM 730 C C . THR A 1 96 ? -9.317 -10.820 31.449 1.00 62.00 96 THR A C 1
ATOM 732 O O . THR A 1 96 ? -8.341 -10.720 30.703 1.00 62.00 96 THR A O 1
ATOM 735 N N . LYS A 1 97 ? -10.558 -10.768 30.953 1.00 69.06 97 LYS A N 1
ATOM 736 C CA . LYS A 1 97 ? -10.862 -10.520 29.537 1.00 69.06 97 LYS A CA 1
ATOM 737 C C . LYS A 1 97 ? -10.556 -9.076 29.122 1.00 69.06 97 LYS A C 1
ATOM 739 O O . LYS A 1 97 ? -10.072 -8.866 28.009 1.00 69.06 97 LYS A O 1
ATOM 744 N N . MET A 1 98 ? -10.758 -8.091 29.997 1.00 73.31 98 MET A N 1
ATOM 745 C CA . MET A 1 98 ? -10.512 -6.675 29.691 1.00 73.31 98 MET A CA 1
ATOM 746 C C . MET A 1 98 ? -9.021 -6.381 29.490 1.00 73.31 98 MET A C 1
ATOM 748 O O . MET A 1 98 ? -8.663 -5.598 28.606 1.00 73.31 98 MET A O 1
ATOM 752 N N . GLU A 1 99 ? -8.143 -7.091 30.204 1.00 76.88 99 GLU A N 1
ATOM 753 C CA . GLU A 1 99 ? -6.691 -7.022 30.008 1.00 76.88 99 GLU A CA 1
ATOM 754 C C . GLU A 1 99 ? -6.285 -7.416 28.574 1.00 76.88 99 GLU A C 1
ATOM 756 O O . GLU A 1 99 ? -5.451 -6.763 27.938 1.00 76.88 99 GLU A O 1
ATOM 761 N N . THR A 1 100 ? -6.902 -8.467 28.019 1.00 79.75 100 THR A N 1
ATOM 762 C CA . THR A 1 100 ? -6.609 -8.923 26.648 1.00 79.75 100 THR A CA 1
ATOM 763 C C . THR A 1 100 ? -7.033 -7.895 25.597 1.00 79.75 100 THR A C 1
ATOM 765 O O . THR A 1 100 ? -6.309 -7.655 24.624 1.00 79.75 100 THR A O 1
ATOM 768 N N . HIS A 1 101 ? -8.159 -7.214 25.818 1.00 81.50 101 HIS A N 1
ATOM 769 C CA . HIS A 1 101 ? -8.635 -6.156 24.931 1.00 81.50 101 HIS A CA 1
ATOM 770 C C . HIS A 1 101 ? -7.757 -4.906 25.022 1.00 81.50 101 HIS A C 1
ATOM 772 O O . HIS A 1 101 ? -7.375 -4.368 23.982 1.00 81.50 101 HIS A O 1
ATOM 778 N N . ALA A 1 102 ? -7.329 -4.515 26.226 1.00 83.94 102 ALA A N 1
ATOM 779 C CA . ALA A 1 102 ? -6.361 -3.436 26.412 1.00 83.94 102 ALA A CA 1
ATOM 780 C C . ALA A 1 102 ? -5.046 -3.718 25.661 1.00 83.94 102 ALA A C 1
ATOM 782 O O . ALA A 1 102 ? -4.578 -2.879 24.890 1.00 83.94 102 ALA A O 1
ATOM 783 N N . LYS A 1 103 ? -4.491 -4.934 25.787 1.00 84.81 103 LYS A N 1
ATOM 784 C CA . LYS A 1 103 ? -3.294 -5.360 25.033 1.00 84.81 103 LYS A CA 1
ATOM 785 C C . LYS A 1 103 ? -3.499 -5.288 23.519 1.00 84.81 103 LYS A C 1
ATOM 787 O O . LYS A 1 103 ? -2.607 -4.836 22.802 1.00 84.81 103 LYS A O 1
ATOM 792 N N . THR A 1 104 ? -4.675 -5.680 23.033 1.00 85.31 104 THR A N 1
ATOM 793 C CA . THR A 1 104 ? -5.003 -5.609 21.601 1.00 85.31 104 THR A CA 1
ATOM 794 C C . THR A 1 104 ? -5.082 -4.158 21.114 1.00 85.31 104 THR A C 1
ATOM 796 O O . THR A 1 104 ? -4.557 -3.839 20.047 1.00 85.31 104 THR A O 1
ATOM 799 N N . CYS A 1 105 ? -5.676 -3.254 21.900 1.00 87.25 105 CYS A N 1
ATOM 800 C CA . CYS A 1 105 ? -5.683 -1.822 21.601 1.00 87.25 105 CYS A CA 1
ATOM 801 C C . CYS A 1 105 ? -4.263 -1.242 21.575 1.00 87.25 105 CYS A C 1
ATOM 803 O O . CYS A 1 105 ? -3.927 -0.525 20.634 1.00 87.25 105 CYS A O 1
ATOM 805 N N . MET A 1 106 ? -3.404 -1.587 22.538 1.00 88.38 106 MET A N 1
ATOM 806 C CA . MET A 1 106 ? -2.005 -1.142 22.520 1.00 88.38 106 MET A CA 1
ATOM 807 C C . MET A 1 106 ? -1.283 -1.587 21.246 1.00 88.38 106 MET A C 1
ATOM 809 O O . MET A 1 106 ? -0.670 -0.760 20.575 1.00 88.38 106 MET A O 1
ATOM 813 N N . LEU A 1 107 ? -1.407 -2.866 20.875 1.00 88.81 107 LEU A N 1
ATOM 814 C CA . LEU A 1 107 ? -0.797 -3.392 19.654 1.00 88.81 107 LEU A CA 1
ATOM 815 C C . LEU A 1 107 ? -1.293 -2.640 18.412 1.00 88.81 107 LEU A C 1
ATOM 817 O O . LEU A 1 107 ? -0.488 -2.194 17.596 1.00 88.81 107 LEU A O 1
ATOM 821 N N . LEU A 1 108 ? -2.609 -2.450 18.287 1.00 89.69 108 LEU A N 1
ATOM 822 C CA . LEU A 1 108 ? -3.197 -1.720 17.166 1.00 89.69 108 LEU A CA 1
ATOM 823 C C . LEU A 1 108 ? -2.721 -0.261 17.119 1.00 89.69 108 LEU A C 1
ATOM 825 O O . LEU A 1 108 ? -2.431 0.243 16.038 1.00 89.69 108 LEU A O 1
ATOM 829 N N . SER A 1 109 ? -2.597 0.408 18.267 1.00 91.50 109 SER A N 1
ATOM 830 C CA . SER A 1 109 ? -2.051 1.767 18.351 1.00 91.50 109 SER A CA 1
ATOM 831 C C . SER A 1 109 ? -0.609 1.827 17.852 1.00 91.50 109 SER A C 1
ATOM 833 O O . SER A 1 109 ? -0.270 2.695 17.045 1.00 91.50 109 SER A O 1
ATOM 835 N N . THR A 1 110 ? 0.235 0.873 18.254 1.00 89.44 110 THR A N 1
ATOM 836 C CA . THR A 1 110 ? 1.607 0.757 17.747 1.00 89.44 110 THR A CA 1
ATOM 837 C C . THR A 1 110 ? 1.624 0.549 16.233 1.00 89.44 110 THR A C 1
ATOM 839 O O . THR A 1 110 ? 2.369 1.234 15.531 1.00 89.44 110 THR A O 1
ATOM 842 N N . CYS A 1 111 ? 0.773 -0.337 15.708 1.00 88.12 111 CYS A N 1
ATOM 843 C CA . CYS A 1 111 ? 0.662 -0.578 14.269 1.00 88.12 111 CYS A CA 1
ATOM 844 C C . CYS A 1 111 ? 0.191 0.665 13.504 1.00 88.12 111 CYS A C 1
ATOM 846 O O . CYS A 1 111 ? 0.759 0.988 12.463 1.00 88.12 111 CYS A O 1
ATOM 848 N N . LEU A 1 112 ? -0.804 1.387 14.025 1.00 89.88 112 LEU A N 1
ATOM 849 C CA . LEU A 1 112 ? -1.273 2.647 13.450 1.00 89.88 112 LEU A CA 1
ATOM 850 C C . LEU A 1 112 ? -0.138 3.677 13.429 1.00 89.88 112 LEU A C 1
ATOM 852 O O . LEU A 1 112 ? 0.155 4.230 12.379 1.00 89.88 112 LEU A O 1
ATOM 856 N N . LYS A 1 113 ? 0.585 3.875 14.533 1.00 88.69 113 LYS A N 1
ATOM 857 C CA . LYS A 1 113 ? 1.715 4.822 14.590 1.00 88.69 113 LYS A CA 1
ATOM 858 C C . LYS A 1 113 ? 2.843 4.473 13.612 1.00 88.69 113 LYS A C 1
ATOM 860 O O . LYS A 1 113 ? 3.456 5.377 13.052 1.00 88.69 113 LYS A O 1
ATOM 865 N N . ALA A 1 114 ? 3.102 3.186 13.383 1.00 84.88 114 ALA A N 1
ATOM 866 C CA . ALA A 1 114 ? 4.122 2.726 12.439 1.00 84.88 114 ALA A CA 1
ATOM 867 C C . ALA A 1 114 ? 3.669 2.785 10.967 1.00 84.88 114 ALA A C 1
ATOM 869 O O . ALA A 1 114 ? 4.505 2.880 10.069 1.00 84.88 114 ALA A O 1
ATOM 870 N N . PHE A 1 115 ? 2.358 2.747 10.704 1.00 85.75 115 PHE A N 1
ATOM 871 C CA . PHE A 1 115 ? 1.797 2.645 9.357 1.00 85.75 115 PHE A CA 1
ATOM 872 C C . PHE A 1 115 ? 2.294 3.727 8.379 1.00 85.75 115 PHE A C 1
ATOM 874 O O . PHE A 1 115 ? 2.693 3.355 7.273 1.00 85.75 115 PHE A O 1
ATOM 881 N N . PRO A 1 116 ? 2.344 5.029 8.733 1.00 80.62 116 PRO A N 1
ATOM 882 C CA . PRO A 1 116 ? 2.814 6.064 7.818 1.00 80.62 116 PRO A CA 1
ATOM 883 C C . PRO A 1 116 ? 4.240 5.817 7.319 1.00 80.62 116 PRO A C 1
ATOM 885 O O . PRO A 1 116 ? 4.503 6.030 6.146 1.00 80.62 116 PRO A O 1
ATOM 888 N N . GLY A 1 117 ? 5.139 5.315 8.171 1.00 71.06 117 GLY A N 1
ATOM 889 C CA . GLY A 1 117 ? 6.527 5.037 7.786 1.00 71.06 117 GLY A CA 1
ATOM 890 C C . GLY A 1 117 ? 6.709 3.782 6.925 1.00 71.06 117 GLY A C 1
ATOM 891 O O . GLY A 1 117 ? 7.750 3.625 6.299 1.00 71.06 117 GLY A O 1
ATOM 892 N N . ILE A 1 118 ? 5.718 2.887 6.896 1.00 68.56 118 ILE A N 1
ATOM 893 C CA . ILE A 1 118 ? 5.786 1.607 6.171 1.00 68.56 118 ILE A CA 1
ATOM 894 C C . ILE A 1 118 ? 5.014 1.680 4.849 1.00 68.56 118 ILE A C 1
ATOM 896 O O . ILE A 1 118 ? 5.448 1.142 3.832 1.00 68.56 118 ILE A O 1
ATOM 900 N N . ALA A 1 119 ? 3.836 2.301 4.867 1.00 68.62 119 ALA A N 1
ATOM 901 C CA . ALA A 1 119 ? 2.870 2.215 3.777 1.00 68.62 119 ALA A CA 1
ATOM 902 C C . ALA A 1 119 ? 2.788 3.488 2.929 1.00 68.62 119 ALA A C 1
ATOM 904 O O . ALA A 1 119 ? 2.396 3.408 1.759 1.00 68.62 119 ALA A O 1
ATOM 905 N N . LEU A 1 120 ? 3.157 4.648 3.481 1.00 71.50 120 LEU A N 1
ATOM 906 C CA . LEU A 1 120 ? 3.272 5.872 2.698 1.00 71.50 120 LEU A CA 1
ATOM 907 C C . LEU A 1 120 ? 4.694 5.916 2.142 1.00 71.50 120 LEU A C 1
ATOM 909 O O . LEU A 1 120 ? 5.660 6.054 2.886 1.00 71.50 120 LEU A O 1
ATOM 913 N N . PHE A 1 121 ? 4.808 5.732 0.826 1.00 64.25 121 PHE A N 1
ATOM 914 C CA . PHE A 1 121 ? 6.056 5.953 0.097 1.00 64.25 121 PHE A CA 1
ATOM 915 C C . PHE A 1 121 ? 6.628 7.321 0.506 1.00 64.25 121 PHE A C 1
ATOM 917 O O . PHE A 1 121 ? 5.833 8.258 0.646 1.00 64.25 121 PHE A O 1
ATOM 924 N N . PRO A 1 122 ? 7.952 7.470 0.701 1.00 55.22 122 PRO A N 1
ATOM 925 C CA . PRO A 1 122 ? 8.524 8.792 0.900 1.00 55.22 122 PRO A CA 1
ATOM 926 C C . PRO A 1 122 ? 8.113 9.671 -0.288 1.00 55.22 122 PRO A C 1
ATOM 928 O O . PRO A 1 122 ? 8.344 9.325 -1.443 1.00 55.22 122 PRO A O 1
ATOM 931 N N . VAL A 1 123 ? 7.415 10.765 0.025 1.00 51.81 123 VAL A N 1
ATOM 932 C CA . VAL A 1 123 ? 6.898 11.761 -0.933 1.00 51.81 123 VAL A CA 1
ATOM 933 C C . VAL A 1 123 ? 8.009 12.739 -1.344 1.00 51.81 123 VAL A C 1
ATOM 935 O O . VAL A 1 123 ? 7.763 13.712 -2.054 1.00 51.81 123 VAL A O 1
ATOM 938 N N . ASP A 1 124 ? 9.242 12.490 -0.905 1.00 47.50 124 ASP A N 1
ATOM 939 C CA . ASP A 1 124 ? 10.369 13.352 -1.204 1.00 47.50 124 ASP A CA 1
ATOM 940 C C . ASP A 1 124 ? 10.788 13.177 -2.675 1.00 47.50 124 ASP A C 1
ATOM 942 O O . ASP A 1 124 ? 11.361 12.171 -3.083 1.00 47.50 124 ASP A O 1
ATOM 946 N N . GLU A 1 125 ? 10.465 14.228 -3.431 1.00 49.56 125 GLU A N 1
ATOM 947 C CA . GLU A 1 125 ? 11.203 14.775 -4.572 1.00 49.56 125 GLU A CA 1
ATOM 948 C C . GLU A 1 125 ? 10.990 14.151 -5.969 1.00 49.56 125 GLU A C 1
ATOM 950 O O . GLU A 1 125 ? 11.615 13.188 -6.397 1.00 49.56 125 GLU A O 1
ATOM 955 N N . THR A 1 126 ? 10.168 14.871 -6.744 1.00 52.06 126 THR A N 1
ATOM 956 C CA . THR A 1 126 ? 10.274 15.162 -8.194 1.00 52.06 126 THR A CA 1
ATOM 957 C C . THR A 1 126 ? 10.228 14.044 -9.241 1.00 52.06 126 THR A C 1
ATOM 959 O O . THR A 1 126 ? 9.802 14.344 -10.351 1.00 52.06 126 THR A O 1
ATOM 962 N N . ASP A 1 127 ? 10.527 12.786 -8.925 1.00 55.81 127 ASP A N 1
ATOM 963 C CA . ASP A 1 127 ? 10.523 11.679 -9.896 1.00 55.81 127 ASP A CA 1
ATOM 964 C C . ASP A 1 127 ? 9.747 10.464 -9.365 1.00 55.81 127 ASP A C 1
ATOM 966 O O . ASP A 1 127 ? 10.250 9.347 -9.256 1.00 55.81 127 ASP A O 1
ATOM 970 N N . VAL A 1 128 ? 8.467 10.661 -9.033 1.00 65.56 128 VAL A N 1
ATOM 971 C CA . VAL A 1 128 ? 7.582 9.523 -8.746 1.00 65.56 128 VAL A CA 1
ATOM 972 C C . VAL A 1 128 ? 7.356 8.761 -10.048 1.00 65.56 128 VAL A C 1
ATOM 974 O O . VAL A 1 128 ? 6.670 9.258 -10.948 1.00 65.56 128 VAL A O 1
ATOM 977 N N . TYR A 1 129 ? 7.909 7.549 -10.139 1.00 71.44 129 TYR A N 1
ATOM 978 C CA . TYR A 1 129 ? 7.706 6.663 -11.279 1.00 71.44 129 TYR A CA 1
ATOM 979 C C . TYR A 1 129 ? 6.211 6.542 -11.606 1.00 71.44 129 TYR A C 1
ATOM 981 O O . TYR A 1 129 ? 5.394 6.100 -10.789 1.00 71.44 129 TYR A O 1
ATOM 989 N N . GLN A 1 130 ? 5.851 6.957 -12.820 1.00 74.50 130 GLN A N 1
ATOM 990 C CA . GLN A 1 130 ? 4.497 6.816 -13.326 1.00 74.50 130 GLN A CA 1
ATOM 991 C C . GLN A 1 130 ? 4.403 5.509 -14.115 1.00 74.50 130 GLN A C 1
ATOM 993 O O . GLN A 1 130 ? 5.131 5.342 -15.098 1.00 74.50 130 GLN A O 1
ATOM 998 N N . PRO A 1 131 ? 3.516 4.580 -13.720 1.00 75.88 131 PRO A N 1
ATOM 999 C CA . PRO A 1 131 ? 3.299 3.367 -14.475 1.00 75.88 131 PRO A CA 1
ATOM 1000 C C . PRO A 1 131 ? 2.802 3.700 -15.891 1.00 75.88 131 PRO A C 1
ATOM 1002 O O . PRO A 1 131 ? 2.200 4.758 -16.109 1.00 75.88 131 PRO A O 1
ATOM 1005 N N . PRO A 1 132 ? 3.003 2.785 -16.854 1.00 77.19 132 PRO A N 1
ATOM 1006 C CA . PRO A 1 132 ? 2.685 3.024 -18.254 1.00 77.19 132 PRO A CA 1
ATOM 1007 C C . PRO A 1 132 ? 1.223 3.451 -18.470 1.00 77.19 132 PRO A C 1
ATOM 1009 O O . PRO A 1 132 ? 0.326 2.963 -17.765 1.00 77.19 132 PRO A O 1
ATOM 1012 N N . PRO A 1 133 ? 0.948 4.312 -19.468 1.00 71.69 133 PRO A N 1
ATOM 1013 C CA . PRO A 1 133 ? -0.414 4.718 -19.800 1.00 71.69 133 PRO A CA 1
ATOM 1014 C C . PRO A 1 133 ? -1.282 3.491 -20.119 1.00 71.69 133 PRO A C 1
ATOM 1016 O O . PRO A 1 133 ? -0.867 2.595 -20.851 1.00 71.69 133 PRO A O 1
ATOM 1019 N N . GLY A 1 134 ? -2.486 3.442 -19.541 1.00 73.00 134 GLY A N 1
ATOM 1020 C CA . GLY A 1 134 ? -3.397 2.291 -19.636 1.00 73.00 134 GLY A CA 1
ATOM 1021 C C . GLY A 1 134 ? -3.207 1.224 -18.550 1.00 73.00 134 GLY A C 1
ATOM 1022 O O . GLY A 1 134 ? -3.961 0.253 -18.508 1.00 73.00 134 GLY A O 1
ATOM 1023 N N . SER A 1 135 ? -2.246 1.393 -17.636 1.00 78.88 135 SER A N 1
ATOM 1024 C CA . SER A 1 135 ? -2.097 0.504 -16.483 1.00 78.88 135 SER A CA 1
ATOM 1025 C C . SER A 1 135 ? -3.305 0.585 -15.543 1.00 78.88 135 SER A C 1
ATOM 1027 O O . SER A 1 135 ? -3.651 1.648 -15.028 1.00 78.88 135 SER A O 1
ATOM 1029 N N . ALA A 1 136 ? -3.894 -0.570 -15.221 1.00 83.00 136 ALA A N 1
ATOM 1030 C CA . ALA A 1 136 ? -4.945 -0.685 -14.206 1.00 83.00 136 ALA A CA 1
ATOM 1031 C C . ALA A 1 136 ? -4.431 -0.476 -12.764 1.00 83.00 136 ALA A C 1
ATOM 1033 O O . ALA A 1 136 ? -5.219 -0.546 -11.818 1.00 83.00 136 ALA A O 1
ATOM 1034 N N . TRP A 1 137 ? -3.123 -0.253 -12.570 1.00 84.62 137 TRP A N 1
ATOM 1035 C CA . TRP A 1 137 ? -2.515 -0.090 -11.248 1.00 84.62 137 TRP A CA 1
ATOM 1036 C C . TRP A 1 137 ? -3.114 1.092 -10.481 1.00 84.62 137 TRP A C 1
ATOM 1038 O O . TRP A 1 137 ? -3.506 0.914 -9.332 1.00 84.62 137 TRP A O 1
ATOM 1048 N N . TYR A 1 138 ? -3.268 2.257 -11.124 1.00 80.50 138 TYR A N 1
ATOM 1049 C CA . TYR A 1 138 ? -3.806 3.452 -10.465 1.00 80.50 138 TYR A CA 1
ATOM 1050 C C . TYR A 1 138 ? -5.246 3.265 -9.992 1.00 80.50 138 TYR A C 1
ATOM 1052 O O . TYR A 1 138 ? -5.552 3.592 -8.851 1.00 80.50 138 TYR A O 1
ATOM 1060 N N . ALA A 1 139 ? -6.116 2.705 -10.837 1.00 83.25 139 ALA A N 1
ATOM 1061 C CA . ALA A 1 139 ? -7.512 2.467 -10.475 1.00 83.25 139 ALA A CA 1
ATOM 1062 C C . ALA A 1 139 ? -7.620 1.505 -9.281 1.00 83.25 139 ALA A C 1
ATOM 1064 O O . ALA A 1 139 ? -8.228 1.839 -8.268 1.00 83.25 139 ALA A O 1
ATOM 1065 N N . LYS A 1 140 ? -6.924 0.360 -9.350 1.00 86.62 140 LYS A N 1
ATOM 1066 C CA . LYS A 1 140 ? -6.907 -0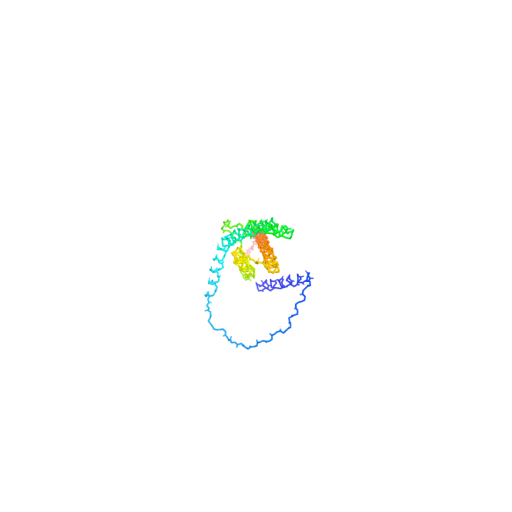.628 -8.260 1.00 86.62 140 LYS A CA 1
ATOM 1067 C C . LYS A 1 140 ? -6.320 -0.064 -6.972 1.00 86.62 140 LYS A C 1
ATOM 1069 O O . LYS A 1 140 ? -6.790 -0.391 -5.887 1.00 86.62 140 LYS A O 1
ATOM 1074 N N . ARG A 1 141 ? -5.277 0.762 -7.078 1.00 85.88 141 ARG A N 1
ATOM 1075 C CA . ARG A 1 141 ? -4.670 1.400 -5.915 1.00 85.88 141 ARG A CA 1
ATOM 1076 C C . ARG A 1 141 ? -5.622 2.397 -5.269 1.00 85.88 141 ARG A C 1
ATOM 1078 O O . ARG A 1 141 ? -5.805 2.334 -4.059 1.00 85.88 141 ARG A O 1
ATOM 1085 N N . ARG A 1 142 ? -6.273 3.240 -6.069 1.00 84.94 142 ARG A N 1
ATOM 1086 C CA . ARG A 1 142 ? -7.257 4.212 -5.587 1.00 84.94 142 ARG A CA 1
ATOM 1087 C C . ARG A 1 142 ? -8.375 3.544 -4.790 1.00 84.94 142 ARG A C 1
ATOM 1089 O O . ARG A 1 142 ? -8.723 4.025 -3.719 1.00 84.94 142 ARG A O 1
ATOM 1096 N N . ASP A 1 143 ? -8.873 2.397 -5.248 1.00 88.81 143 ASP A N 1
ATOM 1097 C CA . ASP A 1 143 ? -9.909 1.651 -4.525 1.00 88.81 143 ASP A CA 1
ATOM 1098 C C . ASP A 1 143 ? -9.452 1.216 -3.123 1.00 88.81 143 ASP A C 1
ATOM 1100 O O . ASP A 1 143 ? -10.225 1.272 -2.158 1.00 88.81 143 ASP A O 1
ATOM 1104 N N . ILE A 1 144 ? -8.188 0.794 -2.994 1.00 89.88 144 ILE A N 1
ATOM 1105 C CA . ILE A 1 144 ? -7.585 0.409 -1.711 1.00 89.88 144 ILE A CA 1
ATOM 1106 C C . ILE A 1 144 ? -7.428 1.643 -0.816 1.00 89.88 144 ILE A C 1
ATOM 1108 O O . ILE A 1 144 ? -7.817 1.603 0.352 1.00 89.88 144 ILE A O 1
ATOM 1112 N N . GLU A 1 145 ? -6.907 2.735 -1.372 1.00 88.56 145 GLU A N 1
ATOM 1113 C CA . GLU A 1 145 ? -6.706 4.019 -0.696 1.00 88.56 145 GLU A CA 1
ATOM 1114 C C . GLU A 1 145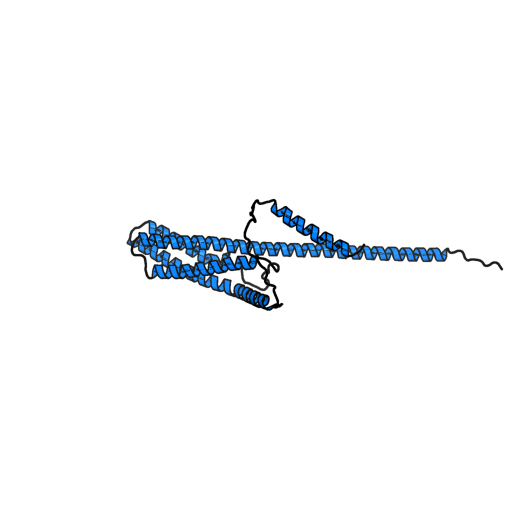 ? -8.034 4.582 -0.152 1.00 88.56 145 GLU A C 1
ATOM 1116 O O . GLU A 1 145 ? -8.164 4.848 1.047 1.00 88.56 145 GLU A O 1
ATOM 1121 N N . ASP A 1 146 ? -9.075 4.631 -0.982 1.00 89.56 146 ASP A N 1
ATOM 1122 C CA . ASP A 1 146 ? -10.423 5.046 -0.587 1.00 89.56 146 ASP A CA 1
ATOM 1123 C C . ASP A 1 146 ? -11.029 4.114 0.473 1.00 89.56 146 ASP A C 1
ATOM 1125 O O . ASP A 1 146 ? -11.728 4.549 1.397 1.00 89.56 146 ASP A O 1
ATOM 1129 N N . SER A 1 147 ? -10.798 2.802 0.352 1.00 91.94 147 SER A N 1
ATOM 1130 C CA . SER A 1 147 ? -11.258 1.823 1.341 1.00 91.94 147 SER A CA 1
ATOM 1131 C C . SER A 1 147 ? -10.585 2.037 2.696 1.00 91.94 147 SER A C 1
ATOM 1133 O O . SER A 1 147 ? -11.272 1.974 3.720 1.00 91.94 147 SER A O 1
ATOM 1135 N N . LEU A 1 148 ? -9.288 2.364 2.710 1.00 91.44 148 LEU A N 1
ATOM 1136 C CA . LEU A 1 148 ? -8.534 2.687 3.919 1.00 91.44 148 LEU A CA 1
ATOM 1137 C C . LEU A 1 148 ? -9.064 3.958 4.579 1.00 91.44 148 LEU A C 1
ATOM 1139 O O . LEU A 1 148 ? -9.409 3.921 5.762 1.00 91.44 148 LEU A O 1
ATOM 1143 N N . LEU A 1 149 ? -9.212 5.049 3.822 1.00 90.88 149 LEU A N 1
ATOM 1144 C CA . LEU A 1 149 ? -9.756 6.311 4.335 1.00 90.88 149 LEU A CA 1
ATOM 1145 C C . LEU A 1 149 ? -11.142 6.107 4.955 1.00 90.88 149 LEU A C 1
ATOM 1147 O O . LEU A 1 149 ? -11.418 6.557 6.071 1.00 90.88 149 LEU A O 1
ATOM 1151 N N . ARG A 1 150 ? -12.023 5.366 4.270 1.00 92.44 150 ARG A N 1
ATOM 1152 C CA . ARG A 1 150 ? -13.350 5.023 4.800 1.00 92.44 150 ARG A CA 1
ATOM 1153 C C . ARG A 1 150 ? -13.263 4.173 6.065 1.00 92.44 150 ARG A C 1
ATOM 1155 O O . ARG A 1 150 ? -14.060 4.396 6.976 1.00 92.44 150 ARG A O 1
ATOM 1162 N N . ASN A 1 151 ? -12.342 3.210 6.122 1.00 93.62 151 ASN A N 1
ATOM 1163 C CA . ASN A 1 151 ? -12.157 2.349 7.289 1.00 93.62 151 ASN A CA 1
ATOM 1164 C C . ASN A 1 151 ? -11.705 3.164 8.510 1.00 93.62 151 ASN A C 1
ATOM 1166 O O . ASN A 1 151 ? -12.341 3.092 9.560 1.00 93.62 151 ASN A O 1
ATOM 1170 N N . LEU A 1 152 ? -10.693 4.019 8.341 1.00 92.69 152 LEU A N 1
ATOM 1171 C CA . LEU A 1 152 ? -10.174 4.900 9.391 1.00 92.69 152 LEU A CA 1
ATOM 1172 C C . LEU A 1 152 ? -11.249 5.864 9.909 1.00 92.69 152 LEU A C 1
ATOM 1174 O O . LEU A 1 152 ? -11.499 5.928 11.110 1.00 92.69 152 LEU A O 1
ATOM 1178 N N . ARG A 1 153 ? -11.979 6.547 9.017 1.00 93.56 153 ARG A N 1
ATOM 1179 C CA . ARG A 1 153 ? -13.075 7.454 9.412 1.00 93.56 153 ARG A CA 1
ATOM 1180 C C . ARG A 1 153 ? -14.210 6.731 10.148 1.00 93.56 153 ARG A C 1
ATOM 1182 O O . ARG A 1 153 ? -14.857 7.307 11.022 1.00 93.56 153 ARG A O 1
ATOM 1189 N N . LYS A 1 154 ? -14.520 5.482 9.778 1.00 93.50 154 LYS A N 1
ATOM 1190 C CA . LYS A 1 154 ? -15.509 4.661 10.503 1.00 93.50 154 LYS A CA 1
ATOM 1191 C C . LYS A 1 154 ? -15.016 4.331 11.908 1.00 93.50 154 LYS A C 1
ATOM 1193 O O . LYS A 1 154 ? -15.785 4.480 12.851 1.00 93.50 154 LYS A O 1
ATOM 1198 N N . TYR A 1 155 ? -13.753 3.949 12.036 1.00 93.81 155 TYR A N 1
ATOM 1199 C CA . TYR A 1 155 ? -13.151 3.615 13.318 1.00 93.81 155 TYR A CA 1
ATOM 1200 C C . TYR A 1 155 ? -13.047 4.802 14.269 1.00 93.81 155 TYR A C 1
ATOM 1202 O O . TYR A 1 155 ? -13.405 4.677 15.436 1.00 93.81 155 TYR A O 1
ATOM 1210 N N . ILE A 1 156 ? -12.638 5.971 13.776 1.00 93.19 156 ILE A N 1
ATOM 1211 C CA . ILE A 1 156 ? -12.597 7.200 14.578 1.00 93.19 156 ILE A CA 1
ATOM 1212 C C . ILE A 1 156 ? -13.980 7.475 15.180 1.00 93.19 156 ILE A C 1
ATOM 1214 O O . ILE A 1 156 ? -14.114 7.569 16.394 1.00 93.19 156 ILE A O 1
ATOM 1218 N N . ARG A 1 157 ? -15.040 7.460 14.363 1.00 92.69 157 ARG A N 1
ATOM 1219 C CA . ARG A 1 157 ? -16.416 7.656 14.857 1.00 92.69 157 ARG A CA 1
ATOM 1220 C C . ARG A 1 157 ? -16.860 6.579 15.847 1.00 92.69 157 ARG A C 1
ATOM 1222 O O . ARG A 1 157 ? -17.535 6.890 16.824 1.00 92.69 157 ARG A O 1
ATOM 1229 N N . PHE A 1 158 ? -16.508 5.321 15.589 1.00 92.62 158 PHE A N 1
ATOM 1230 C CA . PHE A 1 158 ? -16.809 4.206 16.487 1.00 92.62 158 PHE A CA 1
ATOM 1231 C C . PHE A 1 158 ? -16.122 4.380 17.848 1.00 92.62 158 PHE A C 1
ATOM 1233 O O . PHE A 1 158 ? -16.784 4.333 18.879 1.00 92.62 158 PHE A O 1
ATOM 1240 N N . SER A 1 159 ? -14.815 4.630 17.848 1.00 90.19 159 SER A N 1
ATOM 1241 C CA . SER A 1 159 ? -14.008 4.781 19.060 1.00 90.19 159 SER A CA 1
ATOM 1242 C C . SER A 1 159 ? -14.441 5.987 19.899 1.00 90.19 159 SER A C 1
ATOM 1244 O O . SER A 1 159 ? -14.600 5.861 21.110 1.00 90.19 159 SER A O 1
ATOM 1246 N N . GLU A 1 160 ? -14.750 7.126 19.273 1.00 89.38 160 GLU A N 1
ATOM 1247 C CA . GLU A 1 160 ? -15.340 8.276 19.969 1.00 89.38 160 GLU A CA 1
ATOM 1248 C C . GLU A 1 160 ? -16.697 7.948 20.596 1.00 89.38 160 GLU A C 1
ATOM 1250 O O . GLU A 1 160 ? -16.981 8.350 21.728 1.00 89.38 160 GLU A O 1
ATOM 1255 N N . HIS A 1 161 ? -17.553 7.229 19.864 1.00 89.12 161 HIS A N 1
ATOM 1256 C CA . HIS A 1 161 ? -18.859 6.825 20.366 1.00 89.12 161 HIS A CA 1
ATOM 1257 C C . HIS A 1 161 ? -18.730 5.890 21.569 1.00 89.12 161 HIS A C 1
ATOM 1259 O O . HIS A 1 161 ? -19.404 6.106 22.576 1.00 89.12 161 HIS A O 1
ATOM 1265 N N . PHE A 1 162 ? -17.837 4.904 21.479 1.00 86.94 162 PHE A N 1
ATOM 1266 C CA . PHE A 1 162 ? -17.585 3.932 22.535 1.00 86.94 162 PHE A CA 1
ATOM 1267 C C . PHE A 1 162 ? -17.109 4.615 23.821 1.00 86.94 162 PHE A C 1
ATOM 1269 O O . PHE A 1 162 ? -17.650 4.353 24.890 1.00 86.94 162 PHE A O 1
ATOM 1276 N N . VAL A 1 163 ? -16.164 5.557 23.721 1.00 82.25 163 VAL A N 1
ATOM 1277 C CA . VAL A 1 163 ? -15.662 6.305 24.887 1.00 82.25 163 VAL A CA 1
ATOM 1278 C C . VAL A 1 163 ? -16.748 7.198 25.496 1.00 82.25 163 VAL A C 1
ATOM 1280 O O . VAL A 1 163 ? -16.863 7.290 26.716 1.00 82.25 163 VAL A O 1
ATOM 1283 N N . ARG A 1 164 ? -17.569 7.864 24.672 1.00 85.25 164 ARG A N 1
ATOM 1284 C CA . ARG A 1 164 ? -18.634 8.758 25.166 1.00 85.25 164 ARG A CA 1
ATOM 1285 C C . ARG A 1 164 ? -19.804 8.009 25.797 1.00 85.25 164 ARG A C 1
ATOM 1287 O O . ARG A 1 164 ? -20.443 8.531 26.709 1.00 85.25 164 ARG A O 1
ATOM 1294 N N . LYS A 1 165 ? -20.149 6.841 25.260 1.00 85.25 165 LYS A N 1
ATOM 1295 C CA . LYS A 1 165 ? -21.292 6.031 25.689 1.00 85.25 165 LYS A CA 1
ATOM 1296 C C . LYS A 1 165 ? -20.856 4.570 25.810 1.00 85.25 165 LYS A C 1
ATOM 1298 O O . LYS A 1 165 ? -21.244 3.760 24.966 1.00 85.25 165 LYS A O 1
ATOM 1303 N N . PRO A 1 166 ? -20.073 4.229 26.850 1.00 80.00 166 PRO A N 1
ATOM 1304 C CA . PRO A 1 166 ? -19.597 2.868 27.026 1.00 80.00 166 PRO A CA 1
ATOM 1305 C C . PRO A 1 166 ? -20.780 1.910 27.232 1.00 80.00 166 PRO A C 1
ATOM 1307 O O . PRO A 1 166 ? -21.758 2.268 27.910 1.00 80.00 166 PRO A O 1
ATOM 1310 N N . PRO A 1 167 ? -20.741 0.700 26.647 1.00 79.69 167 PRO A N 1
ATOM 1311 C CA . PRO A 1 167 ? -21.798 -0.279 26.840 1.00 79.69 167 PRO A CA 1
ATOM 1312 C C . PRO A 1 167 ? -21.857 -0.701 28.312 1.00 79.69 167 PRO A C 1
ATOM 1314 O O . PRO A 1 167 ? -20.837 -0.993 28.922 1.00 79.69 167 PRO A O 1
ATOM 1317 N N . ARG A 1 168 ? -23.063 -0.738 28.888 1.00 74.69 168 ARG A N 1
ATOM 1318 C CA . ARG A 1 168 ? -23.272 -1.053 30.316 1.00 74.69 168 ARG A CA 1
ATOM 1319 C C . ARG A 1 168 ? -23.368 -2.548 30.634 1.00 74.69 168 ARG A C 1
ATOM 1321 O O . ARG A 1 168 ? -23.410 -2.902 31.803 1.00 74.69 168 ARG A O 1
ATOM 1328 N N . TYR A 1 169 ? -23.472 -3.396 29.613 1.00 75.69 169 TYR A N 1
ATOM 1329 C CA . TYR A 1 169 ? -23.684 -4.838 29.752 1.00 75.69 169 TYR A CA 1
ATOM 1330 C C . TYR A 1 169 ? -22.612 -5.582 28.960 1.00 75.69 169 TYR A C 1
ATOM 1332 O O . TYR A 1 169 ? -22.364 -5.209 27.810 1.00 75.69 169 TYR A O 1
ATOM 1340 N N . GLU A 1 170 ? -22.040 -6.639 29.541 1.00 70.75 170 GLU A N 1
ATOM 1341 C CA . GLU A 1 170 ? -20.963 -7.450 28.945 1.00 70.75 170 GLU A CA 1
ATOM 1342 C C . GLU A 1 170 ? -21.272 -7.898 27.511 1.00 70.75 170 GLU A C 1
ATOM 1344 O O . GLU A 1 170 ? -20.449 -7.745 26.611 1.00 70.75 170 GLU A O 1
ATOM 1349 N N . GLU A 1 171 ? -22.495 -8.366 27.250 1.00 75.38 171 GLU A N 1
ATOM 1350 C CA . GLU A 1 171 ? -22.901 -8.827 25.918 1.00 75.38 171 GLU A CA 1
ATOM 1351 C C . GLU A 1 171 ? -22.784 -7.720 24.854 1.00 75.38 171 GLU A C 1
ATOM 1353 O O . GLU A 1 171 ? -22.313 -7.950 23.739 1.00 75.38 171 GLU A O 1
ATOM 1358 N N . LYS A 1 172 ? -23.130 -6.476 25.209 1.00 80.38 172 LYS A N 1
ATOM 1359 C CA . LYS A 1 172 ? -22.973 -5.331 24.301 1.00 80.38 172 LYS A CA 1
ATOM 1360 C C . LYS A 1 172 ? -21.509 -4.941 24.131 1.00 80.38 172 LYS A C 1
ATOM 1362 O O . LYS A 1 172 ? -21.132 -4.525 23.040 1.00 80.38 172 LYS A O 1
ATOM 1367 N N . VAL A 1 173 ? -20.690 -5.093 25.173 1.00 79.31 173 VAL A N 1
ATOM 1368 C CA . VAL A 1 173 ? -19.239 -4.882 25.072 1.00 79.31 173 VAL A CA 1
ATOM 1369 C C . VAL A 1 173 ? -18.643 -5.864 24.065 1.00 79.31 173 VAL A C 1
ATOM 1371 O O . VAL A 1 173 ? -17.932 -5.434 23.162 1.00 79.31 173 VAL A O 1
ATOM 1374 N N . HIS A 1 174 ? -19.016 -7.145 24.121 1.00 78.44 174 HIS A N 1
ATOM 1375 C CA . HIS A 1 174 ? -18.570 -8.149 23.151 1.00 78.44 174 HIS A CA 1
ATOM 1376 C C . HIS A 1 174 ? -18.965 -7.817 21.705 1.00 78.44 174 HIS A C 1
ATOM 1378 O O . HIS A 1 174 ? -18.146 -7.950 20.796 1.00 78.44 174 HIS A O 1
ATOM 1384 N N . VAL A 1 175 ? -20.188 -7.330 21.474 1.00 85.44 175 VAL A N 1
ATOM 1385 C CA . VAL A 1 175 ? -20.623 -6.908 20.131 1.00 85.44 175 VAL A CA 1
ATOM 1386 C C . VAL A 1 175 ? -19.781 -5.744 19.604 1.00 85.44 175 VAL A C 1
ATOM 1388 O O . VAL A 1 175 ? -19.389 -5.750 18.437 1.00 85.44 175 VAL A O 1
ATOM 1391 N N . GLU A 1 176 ? -19.479 -4.749 20.437 1.00 85.06 176 GLU A N 1
ATOM 1392 C CA . GLU A 1 176 ? -18.625 -3.627 20.032 1.00 85.06 176 GLU A CA 1
ATOM 1393 C C . GLU A 1 176 ? -17.158 -4.053 19.840 1.00 85.06 176 GLU A C 1
ATOM 1395 O O . GLU A 1 176 ? -16.503 -3.598 18.901 1.00 85.06 176 GLU A O 1
ATOM 1400 N N . LEU A 1 177 ? -16.653 -4.986 20.652 1.00 83.00 177 LEU A N 1
ATOM 1401 C CA . LEU A 1 177 ? -15.317 -5.567 20.488 1.00 83.00 177 LEU A CA 1
ATOM 1402 C C . LEU A 1 177 ? -15.185 -6.347 19.177 1.00 83.00 177 LEU A C 1
ATOM 1404 O O . LEU A 1 177 ? -14.175 -6.228 18.489 1.00 83.00 177 LEU A O 1
ATOM 1408 N N . ASN A 1 178 ? -16.222 -7.071 18.755 1.00 86.56 178 ASN A N 1
ATOM 1409 C CA . ASN A 1 178 ? -16.223 -7.728 17.447 1.00 86.56 178 ASN A CA 1
ATOM 1410 C C . ASN A 1 178 ? -16.097 -6.715 16.297 1.00 86.56 178 ASN A C 1
ATOM 1412 O O . ASN A 1 178 ? -15.407 -6.981 15.314 1.00 86.56 178 ASN A O 1
ATOM 1416 N N . LYS A 1 179 ? -16.701 -5.523 16.422 1.00 88.88 179 LYS A N 1
ATOM 1417 C CA . LYS A 1 179 ? -16.520 -4.440 15.436 1.00 88.88 179 LYS A CA 1
ATOM 1418 C C . LYS A 1 179 ? -15.095 -3.892 15.453 1.00 88.88 179 LYS A C 1
ATOM 1420 O O . LYS A 1 179 ? -14.566 -3.564 14.392 1.00 88.88 179 LYS A O 1
ATOM 1425 N N . PHE A 1 180 ? -14.478 -3.804 16.631 1.00 88.19 180 PHE A N 1
ATOM 1426 C CA . PHE A 1 180 ? -13.076 -3.422 16.780 1.00 88.19 180 PHE A CA 1
ATOM 1427 C C . PHE A 1 180 ? -12.139 -4.429 16.094 1.00 88.19 180 PHE A C 1
ATOM 1429 O O . PHE A 1 180 ? -11.305 -4.025 15.285 1.00 88.19 180 PHE A O 1
ATOM 1436 N N . HIS A 1 181 ? -12.317 -5.729 16.338 1.00 87.62 181 HIS A N 1
ATOM 1437 C CA . HIS A 1 181 ? -11.524 -6.774 15.685 1.00 87.62 181 HIS A CA 1
ATOM 1438 C C . HIS A 1 181 ? -11.725 -6.767 14.163 1.00 87.62 181 HIS A C 1
ATOM 1440 O O . HIS A 1 181 ? -10.749 -6.723 13.419 1.00 87.62 181 HIS A O 1
ATOM 1446 N N . ALA A 1 182 ? -12.971 -6.649 13.690 1.00 90.81 182 ALA A N 1
ATOM 1447 C CA . ALA A 1 182 ? -13.263 -6.532 12.260 1.00 90.81 182 ALA A CA 1
ATOM 1448 C C . ALA A 1 182 ? -12.621 -5.288 11.611 1.00 90.81 182 ALA A C 1
ATOM 1450 O O . ALA A 1 182 ? -12.212 -5.329 10.447 1.00 90.81 182 ALA A O 1
ATOM 1451 N N . PHE A 1 183 ? -12.524 -4.171 12.343 1.00 92.62 183 PHE A N 1
ATOM 1452 C CA . PHE A 1 183 ? -11.766 -3.007 11.885 1.00 92.62 183 PHE A CA 1
ATOM 1453 C C . PHE A 1 183 ? -10.276 -3.325 11.756 1.00 92.62 183 PHE A C 1
ATOM 1455 O O . PHE A 1 183 ? -9.693 -2.995 10.721 1.00 92.62 183 PHE A O 1
ATOM 1462 N N . ALA A 1 184 ? -9.680 -3.933 12.786 1.00 90.44 184 ALA A N 1
ATOM 1463 C CA . ALA A 1 184 ? -8.260 -4.260 12.822 1.00 90.44 184 ALA A CA 1
ATOM 1464 C C . ALA A 1 184 ? -7.888 -5.203 11.669 1.00 90.44 184 ALA A C 1
ATOM 1466 O O . ALA A 1 184 ? -6.988 -4.881 10.895 1.00 90.44 184 ALA A O 1
ATOM 1467 N N . ASP A 1 185 ? -8.645 -6.283 11.471 1.00 91.81 185 ASP A N 1
ATOM 1468 C CA . ASP A 1 185 ? -8.435 -7.238 10.377 1.00 91.81 185 ASP A CA 1
ATOM 1469 C C . ASP A 1 185 ? -8.473 -6.542 9.014 1.00 91.81 185 ASP A C 1
ATOM 1471 O O . ASP A 1 185 ? -7.574 -6.697 8.183 1.00 91.81 185 ASP A O 1
ATOM 1475 N N . LYS A 1 186 ? -9.484 -5.691 8.799 1.00 93.38 186 LYS A N 1
ATOM 1476 C CA . LYS A 1 186 ? -9.606 -4.919 7.561 1.00 93.38 186 LYS A CA 1
ATOM 1477 C C . LYS A 1 186 ? -8.474 -3.908 7.394 1.00 93.38 186 LYS A C 1
ATOM 1479 O O . LYS A 1 186 ? -8.019 -3.678 6.275 1.00 93.38 186 LYS A O 1
ATOM 1484 N N . PHE A 1 187 ? -8.032 -3.272 8.474 1.00 92.06 187 PHE A N 1
ATOM 1485 C CA . PHE A 1 187 ? -6.908 -2.345 8.439 1.00 92.06 187 PHE A CA 1
ATOM 1486 C C . PHE A 1 187 ? -5.616 -3.068 8.045 1.00 92.06 187 PHE A C 1
ATOM 1488 O O . PHE A 1 187 ? -4.913 -2.587 7.156 1.00 92.06 187 PHE A O 1
ATOM 1495 N N . PHE A 1 188 ? -5.332 -4.235 8.625 1.00 90.75 188 PHE A N 1
ATOM 1496 C CA . PHE A 1 188 ? -4.156 -5.034 8.279 1.00 90.75 188 PHE A CA 1
ATOM 1497 C C . PHE A 1 188 ? -4.200 -5.549 6.835 1.00 90.75 188 PHE A C 1
ATOM 1499 O O . PHE A 1 188 ? -3.199 -5.434 6.126 1.00 90.75 188 PHE A O 1
ATOM 1506 N N . ASP A 1 189 ? -5.356 -6.020 6.359 1.00 92.88 189 ASP A N 1
ATOM 1507 C CA . ASP A 1 189 ? -5.547 -6.429 4.959 1.00 92.88 189 ASP A CA 1
ATOM 1508 C C . ASP A 1 189 ? -5.283 -5.269 3.983 1.00 92.88 189 ASP A C 1
ATOM 1510 O O . ASP A 1 189 ? -4.501 -5.397 3.038 1.00 92.88 189 ASP A O 1
ATOM 1514 N N . LEU A 1 190 ? -5.872 -4.095 4.234 1.00 91.62 190 LEU A N 1
ATOM 1515 C CA . LEU A 1 190 ? -5.660 -2.912 3.394 1.00 91.62 190 LEU A CA 1
ATOM 1516 C C . LEU A 1 190 ? -4.209 -2.421 3.445 1.00 91.62 190 LEU A C 1
ATOM 1518 O O . LEU A 1 190 ? -3.661 -2.025 2.416 1.00 91.62 190 LEU A O 1
ATOM 1522 N N . SER A 1 191 ? -3.573 -2.493 4.613 1.00 89.12 191 SER A N 1
ATOM 1523 C CA . SER A 1 191 ? -2.162 -2.139 4.787 1.00 89.12 191 SER A CA 1
ATOM 1524 C C . SER A 1 191 ? -1.246 -3.069 3.996 1.00 89.12 191 SER A C 1
ATOM 1526 O O . SER A 1 191 ? -0.349 -2.604 3.293 1.00 89.12 191 SER A O 1
ATOM 1528 N N . SER A 1 192 ? -1.507 -4.378 4.041 1.00 89.81 192 SER A N 1
ATOM 1529 C CA . SER A 1 192 ? -0.782 -5.373 3.249 1.00 89.81 192 SER A CA 1
ATOM 1530 C C . SER A 1 192 ? -0.967 -5.132 1.748 1.00 89.81 192 SER A C 1
ATOM 1532 O O . SER A 1 192 ? 0.008 -5.096 0.997 1.00 89.81 192 SER A O 1
ATOM 1534 N N . LYS A 1 193 ? -2.200 -4.865 1.300 1.00 90.88 193 LYS A N 1
ATOM 1535 C CA . LYS A 1 193 ? -2.501 -4.539 -0.103 1.00 90.88 193 LYS A CA 1
ATOM 1536 C C . LYS A 1 193 ? -1.793 -3.271 -0.582 1.00 90.88 193 LYS A C 1
ATOM 1538 O O . LYS A 1 193 ? -1.294 -3.256 -1.707 1.00 90.88 193 LYS A O 1
ATOM 1543 N N . LEU A 1 194 ? -1.710 -2.233 0.253 1.00 88.12 194 LEU A N 1
ATOM 1544 C CA . LEU A 1 194 ? -0.954 -1.013 -0.056 1.00 88.12 194 LEU A CA 1
ATOM 1545 C C . LEU A 1 194 ? 0.546 -1.280 -0.153 1.00 88.12 194 LEU A C 1
ATOM 1547 O O . LEU A 1 194 ? 1.172 -0.851 -1.120 1.00 88.12 194 LEU A O 1
ATOM 1551 N N . SER A 1 195 ? 1.104 -2.039 0.790 1.00 86.62 195 SER A N 1
ATOM 1552 C CA . SER A 1 195 ? 2.515 -2.438 0.764 1.00 86.62 195 SER A CA 1
ATOM 1553 C C . SER A 1 195 ? 2.855 -3.251 -0.494 1.00 86.62 195 SER A C 1
ATOM 1555 O O . SER A 1 195 ? 3.793 -2.934 -1.221 1.00 86.62 195 SER A O 1
ATOM 1557 N N . ASN A 1 196 ? 2.016 -4.221 -0.860 1.00 87.81 196 ASN A N 1
ATOM 1558 C CA . ASN A 1 196 ? 2.191 -4.993 -2.093 1.00 87.81 196 ASN A CA 1
ATOM 1559 C C . ASN A 1 196 ? 2.027 -4.126 -3.352 1.00 87.81 196 ASN A C 1
ATOM 1561 O O . ASN A 1 196 ? 2.703 -4.341 -4.357 1.00 87.81 196 ASN A O 1
ATOM 1565 N N . SER A 1 197 ? 1.133 -3.132 -3.317 1.00 87.38 197 SER A N 1
ATOM 1566 C CA . SER A 1 197 ? 0.975 -2.162 -4.405 1.00 87.38 197 SER A CA 1
ATOM 1567 C C . SER A 1 197 ? 2.223 -1.286 -4.572 1.00 87.38 197 SER A C 1
ATOM 1569 O O . SER A 1 197 ? 2.629 -1.045 -5.710 1.00 87.38 197 SER A O 1
ATOM 1571 N N . ASN A 1 198 ? 2.832 -0.855 -3.461 1.00 84.94 198 ASN A N 1
ATOM 1572 C CA . ASN A 1 198 ? 4.104 -0.128 -3.412 1.00 84.94 198 ASN A CA 1
ATOM 1573 C C . ASN A 1 198 ? 5.239 -0.958 -4.020 1.00 84.94 198 ASN A C 1
ATOM 1575 O O . ASN A 1 198 ? 5.925 -0.492 -4.926 1.00 84.94 198 ASN A O 1
ATOM 1579 N N . GLU A 1 199 ? 5.393 -2.205 -3.579 1.00 84.88 199 GLU A N 1
ATOM 1580 C CA . GLU A 1 199 ? 6.441 -3.089 -4.091 1.00 84.88 199 GLU A CA 1
ATOM 1581 C C . GLU A 1 199 ? 6.238 -3.397 -5.579 1.00 84.88 199 GLU A C 1
ATOM 1583 O O . GLU A 1 199 ? 7.177 -3.359 -6.369 1.00 84.88 199 GLU A O 1
ATOM 1588 N N . ARG A 1 200 ? 4.988 -3.599 -6.012 1.00 86.19 200 ARG A N 1
ATOM 1589 C CA . ARG A 1 200 ? 4.673 -3.762 -7.435 1.00 86.19 200 ARG A CA 1
ATOM 1590 C C . ARG A 1 200 ? 5.080 -2.541 -8.260 1.00 86.19 200 ARG A C 1
ATOM 1592 O O . ARG A 1 200 ? 5.575 -2.720 -9.368 1.00 86.19 200 ARG A O 1
ATOM 1599 N N . LEU A 1 201 ? 4.867 -1.327 -7.750 1.00 84.50 201 LEU A N 1
ATOM 1600 C CA . LEU A 1 201 ? 5.288 -0.103 -8.435 1.00 84.50 201 LEU A CA 1
ATOM 1601 C C . LEU A 1 201 ? 6.812 -0.050 -8.572 1.00 84.50 201 LEU A C 1
ATOM 1603 O O . LEU A 1 201 ? 7.314 0.183 -9.666 1.00 84.50 201 LEU A O 1
ATOM 1607 N N . ARG A 1 202 ? 7.529 -0.358 -7.488 1.00 84.06 202 ARG A N 1
ATOM 1608 C CA . ARG A 1 202 ? 8.994 -0.430 -7.465 1.00 84.06 202 ARG A CA 1
ATOM 1609 C C . ARG A 1 202 ? 9.545 -1.460 -8.456 1.00 84.06 202 ARG A C 1
ATOM 1611 O O . ARG A 1 202 ? 10.531 -1.208 -9.142 1.00 84.06 202 ARG A O 1
ATOM 1618 N N . LEU A 1 203 ? 8.899 -2.620 -8.567 1.00 86.81 203 LEU A N 1
ATOM 1619 C CA . LEU A 1 203 ? 9.275 -3.642 -9.546 1.00 86.81 203 LEU A CA 1
ATOM 1620 C C . LEU A 1 203 ? 9.008 -3.186 -10.984 1.00 86.81 203 LEU A C 1
ATOM 1622 O O . LEU A 1 203 ? 9.827 -3.454 -11.860 1.00 86.81 203 LEU A O 1
ATOM 1626 N N . MET A 1 204 ? 7.898 -2.487 -11.238 1.00 85.88 204 MET A N 1
ATOM 1627 C CA . MET A 1 204 ? 7.616 -1.914 -12.560 1.00 85.88 204 MET A CA 1
ATOM 1628 C C . MET A 1 204 ? 8.663 -0.866 -12.950 1.00 85.88 204 MET A C 1
ATOM 1630 O O . MET A 1 204 ? 9.184 -0.917 -14.061 1.00 85.88 204 MET A O 1
ATOM 1634 N N . GLU A 1 205 ? 9.037 0.011 -12.020 1.00 86.19 205 GLU A N 1
ATOM 1635 C CA . GLU A 1 205 ? 10.123 0.976 -12.209 1.00 86.19 205 GLU A CA 1
ATOM 1636 C C . GLU A 1 205 ? 11.443 0.284 -12.570 1.00 86.19 205 GLU A C 1
ATOM 1638 O O . GLU A 1 205 ? 12.126 0.669 -13.524 1.00 86.19 205 GLU A O 1
ATOM 1643 N N . LEU A 1 206 ? 11.781 -0.790 -11.850 1.00 87.75 206 LEU A N 1
ATOM 1644 C CA . LEU A 1 206 ? 12.991 -1.560 -12.107 1.00 87.75 206 LEU A CA 1
ATOM 1645 C C . LEU A 1 206 ? 12.970 -2.214 -13.496 1.00 87.75 206 LEU A C 1
ATOM 1647 O O . LEU A 1 206 ? 13.969 -2.141 -14.216 1.00 87.75 206 LEU A O 1
ATOM 1651 N N . VAL A 1 207 ? 11.846 -2.815 -13.895 1.00 88.81 207 VAL A N 1
ATOM 1652 C CA . VAL A 1 207 ? 11.678 -3.416 -15.228 1.00 88.81 207 VAL A CA 1
ATOM 1653 C C . VAL A 1 207 ? 11.837 -2.360 -16.319 1.00 88.81 207 VAL A C 1
ATOM 1655 O O . VAL A 1 207 ? 12.643 -2.552 -17.230 1.00 88.81 207 VAL A O 1
ATOM 1658 N N . ASP A 1 208 ? 11.171 -1.213 -16.192 1.00 86.06 208 ASP A N 1
ATOM 1659 C CA . ASP A 1 208 ? 11.281 -0.117 -17.157 1.00 86.06 208 ASP A CA 1
ATOM 1660 C C . ASP A 1 208 ? 12.717 0.413 -17.258 1.00 86.06 208 ASP A C 1
ATOM 1662 O O . ASP A 1 208 ? 13.222 0.663 -18.358 1.00 86.06 208 ASP A O 1
ATOM 1666 N N . SER A 1 209 ? 13.414 0.548 -16.125 1.00 86.62 209 SER A N 1
ATOM 1667 C CA . SER A 1 209 ? 14.819 0.969 -16.103 1.00 86.62 209 SER A CA 1
ATOM 1668 C C . SER A 1 209 ? 15.719 -0.021 -16.856 1.00 86.62 209 SER A C 1
ATOM 1670 O O . SER A 1 209 ? 16.596 0.374 -17.636 1.00 86.62 209 SER A O 1
ATOM 1672 N N . TYR A 1 210 ? 15.458 -1.321 -16.693 1.00 90.56 210 TYR A N 1
ATOM 1673 C CA . TYR A 1 210 ? 16.202 -2.384 -17.349 1.00 90.56 210 TYR A CA 1
ATOM 1674 C C . TYR A 1 210 ? 15.926 -2.422 -18.854 1.00 90.56 210 TYR A C 1
ATOM 1676 O O . TYR A 1 210 ? 16.859 -2.557 -19.653 1.00 90.56 210 TYR A O 1
ATOM 1684 N N . GLU A 1 211 ? 14.670 -2.252 -19.268 1.00 88.56 211 GLU A N 1
ATOM 1685 C CA . GLU A 1 211 ? 14.299 -2.181 -20.680 1.00 88.56 211 GLU A CA 1
ATOM 1686 C C . GLU A 1 211 ? 14.958 -0.990 -21.383 1.00 88.56 211 GLU A C 1
ATOM 1688 O O . GLU A 1 211 ? 15.540 -1.162 -22.460 1.00 88.56 211 GLU A O 1
ATOM 1693 N N . ARG A 1 212 ? 14.963 0.194 -20.751 1.00 86.44 212 ARG A N 1
ATOM 1694 C CA . ARG A 1 212 ? 15.676 1.379 -21.262 1.00 86.44 212 ARG A CA 1
ATOM 1695 C C . ARG A 1 212 ? 17.167 1.094 -21.436 1.00 86.44 212 ARG A C 1
ATOM 1697 O O . ARG A 1 212 ? 17.720 1.316 -22.513 1.00 86.44 212 ARG A O 1
ATOM 1704 N N . MET A 1 213 ? 17.804 0.499 -20.427 1.00 91.06 213 MET A N 1
ATOM 1705 C CA . MET A 1 213 ? 19.222 0.133 -20.493 1.00 91.06 213 MET A CA 1
ATOM 1706 C C . MET A 1 213 ? 19.514 -0.886 -21.605 1.00 91.06 213 MET A C 1
ATOM 1708 O O . MET A 1 213 ? 20.527 -0.787 -22.305 1.00 91.06 213 MET A O 1
ATOM 1712 N N . LYS A 1 214 ? 18.644 -1.885 -21.787 1.00 92.06 214 LYS A N 1
ATOM 1713 C CA . LYS A 1 214 ? 18.778 -2.902 -22.838 1.00 92.06 214 LYS A CA 1
ATOM 1714 C C . LYS A 1 214 ? 18.678 -2.276 -24.229 1.00 92.06 214 LYS A C 1
ATOM 1716 O O . LYS A 1 214 ? 19.504 -2.589 -25.089 1.00 92.06 214 LYS A O 1
ATOM 1721 N N . LEU A 1 215 ? 17.717 -1.377 -24.437 1.00 90.25 215 LEU A N 1
ATOM 1722 C CA . LEU A 1 215 ? 17.559 -0.631 -25.687 1.00 90.25 215 LEU A CA 1
ATOM 1723 C C . LEU A 1 215 ? 18.784 0.237 -25.986 1.00 90.25 215 LEU A C 1
ATOM 1725 O O . LEU A 1 215 ? 19.285 0.211 -27.108 1.00 90.25 215 LEU A O 1
ATOM 1729 N N . ASP A 1 216 ? 19.332 0.924 -24.987 1.00 91.56 216 ASP A N 1
ATOM 1730 C CA . ASP A 1 216 ? 20.538 1.737 -25.161 1.00 91.56 216 ASP A CA 1
ATOM 1731 C C . ASP A 1 216 ? 21.769 0.895 -25.514 1.00 91.56 216 ASP A C 1
ATOM 1733 O O . ASP A 1 216 ? 22.590 1.288 -26.348 1.00 91.56 216 ASP A O 1
ATOM 1737 N N . ARG A 1 217 ? 21.899 -0.303 -24.930 1.00 91.19 217 ARG A N 1
ATOM 1738 C CA . ARG A 1 217 ? 22.962 -1.254 -25.299 1.00 91.19 217 ARG A CA 1
ATOM 1739 C C . ARG A 1 217 ? 22.827 -1.727 -26.746 1.00 91.19 217 ARG A C 1
ATOM 1741 O O . ARG A 1 217 ? 23.850 -1.884 -27.414 1.00 91.19 217 ARG A O 1
ATOM 1748 N N . LEU A 1 218 ? 21.605 -1.961 -27.225 1.00 91.81 218 LEU A N 1
ATOM 1749 C CA . LEU A 1 218 ? 21.346 -2.348 -28.615 1.00 91.81 218 LEU A CA 1
ATOM 1750 C C . LEU A 1 218 ? 21.659 -1.203 -29.581 1.00 91.81 218 LEU A C 1
ATOM 1752 O O . LEU A 1 218 ? 22.455 -1.411 -30.494 1.00 91.81 218 LEU A O 1
ATOM 1756 N N . LYS A 1 219 ? 21.168 0.013 -29.310 1.00 91.44 219 LYS A N 1
ATOM 1757 C CA . LYS A 1 219 ? 21.472 1.213 -30.110 1.00 91.44 219 LYS A CA 1
ATOM 1758 C C . LYS A 1 219 ? 22.977 1.437 -30.252 1.00 91.44 219 LYS A C 1
ATOM 1760 O O . LYS A 1 219 ? 23.485 1.551 -31.362 1.00 91.44 219 LYS A O 1
ATOM 1765 N N . LYS A 1 220 ? 23.732 1.357 -29.149 1.00 92.94 220 LYS A N 1
ATOM 1766 C CA . LYS A 1 220 ? 25.203 1.481 -29.176 1.00 92.94 220 LYS A CA 1
ATOM 1767 C C . LYS A 1 220 ? 25.890 0.389 -30.005 1.00 92.94 220 LYS A C 1
ATOM 1769 O O . LYS A 1 220 ? 26.966 0.620 -30.556 1.00 92.94 220 LYS A O 1
ATOM 1774 N N . ARG A 1 221 ? 25.333 -0.827 -30.069 1.00 92.25 221 ARG A N 1
ATOM 1775 C CA . ARG A 1 221 ? 25.863 -1.906 -30.925 1.00 92.25 221 ARG A CA 1
ATOM 1776 C C . ARG A 1 221 ? 25.558 -1.645 -32.396 1.00 92.25 221 ARG A C 1
ATOM 1778 O O . ARG A 1 221 ? 26.457 -1.820 -33.216 1.00 92.25 221 ARG A O 1
ATOM 1785 N N . GLU A 1 222 ? 24.342 -1.209 -32.708 1.00 91.69 222 GLU A N 1
ATOM 1786 C CA . GLU A 1 222 ? 23.922 -0.834 -34.062 1.00 91.69 222 GLU A CA 1
ATOM 1787 C C . GLU A 1 222 ? 24.764 0.329 -34.596 1.00 91.69 222 GLU A C 1
ATOM 1789 O O . GLU A 1 222 ? 25.363 0.205 -35.660 1.00 91.69 222 GLU A O 1
ATOM 1794 N N . GLU A 1 223 ? 24.942 1.397 -33.816 1.00 91.31 223 GLU A N 1
ATOM 1795 C CA . GLU A 1 223 ? 25.811 2.533 -34.158 1.00 91.31 223 GLU A CA 1
ATOM 1796 C C . GLU A 1 223 ? 27.242 2.082 -34.487 1.00 91.31 223 GLU A C 1
ATOM 1798 O O . GLU A 1 223 ? 27.816 2.463 -35.509 1.00 91.31 223 GLU A O 1
ATOM 1803 N N . ARG A 1 224 ? 27.825 1.202 -33.662 1.00 92.81 224 ARG A N 1
ATOM 1804 C CA . ARG A 1 224 ? 29.162 0.642 -33.919 1.00 92.81 224 ARG A CA 1
ATOM 1805 C C . ARG A 1 224 ? 29.203 -0.215 -35.184 1.00 92.81 224 ARG A C 1
ATOM 1807 O O . ARG A 1 224 ? 30.220 -0.203 -35.877 1.00 92.81 224 ARG A O 1
ATOM 1814 N N . ALA A 1 225 ? 28.146 -0.972 -35.476 1.00 92.25 225 ALA A N 1
ATOM 1815 C CA . ALA A 1 225 ? 28.053 -1.777 -36.691 1.00 92.25 225 ALA A CA 1
ATOM 1816 C C . ALA A 1 225 ? 27.977 -0.889 -37.941 1.00 92.25 225 ALA A C 1
ATOM 1818 O O . ALA A 1 225 ? 28.709 -1.140 -38.897 1.00 92.25 225 ALA A O 1
ATOM 1819 N N . ILE A 1 226 ? 27.193 0.192 -37.890 1.00 92.62 226 ILE A N 1
ATOM 1820 C CA . ILE A 1 226 ? 27.088 1.189 -38.965 1.00 92.62 226 ILE A CA 1
ATOM 1821 C C . ILE A 1 226 ? 28.456 1.828 -39.235 1.00 92.62 226 ILE A C 1
ATOM 1823 O O . ILE A 1 226 ? 28.903 1.861 -40.378 1.00 92.62 226 ILE A O 1
ATOM 1827 N N . ILE A 1 227 ? 29.179 2.245 -38.189 1.00 92.62 227 ILE A N 1
ATOM 1828 C CA . ILE A 1 227 ? 30.524 2.830 -38.333 1.00 92.62 227 ILE A CA 1
ATOM 1829 C C . ILE A 1 227 ? 31.506 1.838 -38.975 1.00 92.62 227 ILE A C 1
ATOM 1831 O O . ILE A 1 227 ? 32.338 2.223 -39.798 1.00 92.62 227 ILE A O 1
ATOM 1835 N N . ARG A 1 228 ? 31.446 0.552 -38.607 1.00 93.12 228 ARG A N 1
ATOM 1836 C CA . ARG A 1 228 ? 32.305 -0.482 -39.211 1.00 93.12 228 ARG A CA 1
ATOM 1837 C C . ARG A 1 228 ? 31.958 -0.723 -40.678 1.00 93.12 228 ARG A C 1
ATOM 1839 O O . ARG A 1 228 ? 32.878 -0.829 -41.486 1.00 93.12 228 ARG A O 1
ATOM 1846 N N . ALA A 1 229 ? 30.670 -0.783 -41.010 1.00 93.81 229 ALA A N 1
ATOM 1847 C CA . ALA A 1 229 ? 30.200 -0.946 -42.381 1.00 93.81 229 ALA A CA 1
ATOM 1848 C C . ALA A 1 229 ? 30.630 0.236 -43.264 1.00 93.81 229 ALA A C 1
ATOM 1850 O O . ALA A 1 229 ? 31.175 0.012 -44.341 1.00 93.81 229 ALA A O 1
ATOM 1851 N N . ASP A 1 230 ? 30.499 1.474 -42.775 1.00 93.06 230 ASP A N 1
ATOM 1852 C CA . ASP A 1 230 ? 30.945 2.679 -43.489 1.00 93.06 230 ASP A CA 1
ATOM 1853 C C . ASP A 1 230 ? 32.464 2.668 -43.736 1.00 93.06 230 ASP A C 1
ATOM 1855 O O . ASP A 1 230 ? 32.932 2.893 -44.852 1.00 93.06 230 ASP A O 1
ATOM 1859 N N . ARG A 1 231 ? 33.269 2.303 -42.726 1.00 92.69 231 ARG A N 1
ATOM 1860 C CA . ARG A 1 231 ? 34.728 2.159 -42.898 1.00 92.69 231 ARG A CA 1
ATOM 1861 C C . ARG A 1 231 ? 35.095 1.096 -43.933 1.00 92.69 231 ARG A C 1
ATOM 1863 O O . ARG A 1 231 ? 36.021 1.314 -44.713 1.00 92.69 231 ARG A O 1
ATOM 1870 N N . ALA A 1 232 ? 34.399 -0.041 -43.934 1.00 92.69 232 ALA A N 1
ATOM 1871 C CA . ALA A 1 232 ? 34.617 -1.105 -44.909 1.00 92.69 232 ALA A CA 1
ATOM 1872 C C . ALA A 1 232 ? 34.231 -0.660 -46.330 1.00 92.69 232 ALA A C 1
ATOM 1874 O O . ALA A 1 232 ? 35.009 -0.873 -47.258 1.00 92.69 232 ALA A O 1
ATOM 1875 N N . ALA A 1 233 ? 33.097 0.030 -46.487 1.00 90.94 233 ALA A N 1
ATOM 1876 C CA . ALA A 1 233 ? 32.640 0.569 -47.767 1.00 90.94 233 ALA A CA 1
ATOM 1877 C C . ALA A 1 233 ? 33.636 1.585 -48.348 1.00 90.94 233 ALA A C 1
ATOM 1879 O O . ALA A 1 233 ? 34.064 1.435 -49.490 1.00 90.94 233 ALA A O 1
ATOM 1880 N N . ARG A 1 234 ? 34.107 2.547 -47.541 1.00 91.19 234 ARG A N 1
ATOM 1881 C CA . ARG A 1 234 ? 35.133 3.518 -47.970 1.00 91.19 234 ARG A CA 1
ATOM 1882 C C . ARG A 1 234 ? 36.457 2.853 -48.341 1.00 91.19 234 ARG A C 1
ATOM 1884 O O . ARG A 1 234 ? 37.172 3.349 -49.209 1.00 91.19 234 ARG A O 1
ATOM 1891 N N . LYS A 1 235 ? 36.830 1.758 -47.668 1.00 93.31 235 LYS A N 1
ATOM 1892 C CA . LYS A 1 235 ? 38.034 0.991 -48.019 1.00 93.31 235 LYS A CA 1
ATOM 1893 C C . LYS A 1 235 ? 37.872 0.327 -49.390 1.00 93.31 235 LYS A C 1
ATOM 1895 O O . LYS A 1 235 ? 38.764 0.467 -50.220 1.00 93.31 235 LYS A O 1
ATOM 1900 N N . LEU A 1 236 ? 36.729 -0.315 -49.631 1.00 91.69 236 LEU A N 1
ATOM 1901 C CA . LEU A 1 236 ? 36.413 -0.972 -50.899 1.00 91.69 236 LEU A CA 1
ATOM 1902 C C . LEU A 1 236 ? 36.340 0.034 -52.056 1.00 91.69 236 LEU A C 1
ATOM 1904 O O . LEU A 1 236 ? 36.912 -0.202 -53.113 1.00 91.69 236 LEU A O 1
ATOM 1908 N N . GLU A 1 237 ? 35.722 1.196 -51.846 1.00 90.00 237 GLU A N 1
ATOM 1909 C CA . GLU A 1 237 ? 35.675 2.273 -52.842 1.00 90.00 237 GLU A CA 1
ATOM 1910 C C . GLU A 1 237 ? 37.082 2.768 -53.219 1.00 90.00 237 GLU A C 1
ATOM 1912 O O . GLU A 1 237 ? 37.406 2.917 -54.398 1.00 90.00 237 GLU A O 1
ATOM 1917 N N . ARG A 1 238 ? 37.964 2.953 -52.226 1.00 91.38 238 ARG A N 1
ATOM 1918 C CA . ARG A 1 238 ? 39.372 3.313 -52.468 1.00 91.38 238 ARG A CA 1
ATOM 1919 C C . ARG A 1 238 ? 40.124 2.235 -53.243 1.00 91.38 238 ARG A C 1
ATOM 1921 O O . ARG A 1 238 ? 40.971 2.580 -54.064 1.00 91.38 238 ARG A O 1
ATOM 1928 N N . GLU A 1 239 ? 39.859 0.961 -52.971 1.00 89.50 239 GLU A N 1
ATOM 1929 C CA . GLU A 1 239 ? 40.461 -0.160 -53.700 1.00 89.50 239 GLU A CA 1
ATOM 1930 C C . GLU A 1 239 ? 39.972 -0.206 -55.154 1.00 89.50 239 GLU A C 1
ATOM 1932 O O . GLU A 1 239 ? 40.803 -0.292 -56.056 1.00 89.50 239 GLU A O 1
ATOM 1937 N N . LEU A 1 240 ? 38.672 -0.019 -55.406 1.00 89.31 240 LEU A N 1
ATOM 1938 C CA . LEU A 1 240 ? 38.121 0.075 -56.765 1.00 89.31 240 LEU A CA 1
ATOM 1939 C C . LEU A 1 240 ? 38.727 1.241 -57.560 1.00 89.31 240 LEU A C 1
ATOM 1941 O O . LEU A 1 240 ? 39.055 1.086 -58.732 1.00 89.31 240 LEU A O 1
ATOM 1945 N N . LEU A 1 241 ? 38.917 2.406 -56.934 1.00 87.25 241 LEU A N 1
ATOM 1946 C CA . LEU A 1 241 ? 39.561 3.557 -57.581 1.00 87.25 241 LEU A CA 1
ATOM 1947 C C . LEU A 1 241 ? 41.051 3.332 -57.874 1.00 87.25 241 LEU A C 1
ATOM 1949 O O . LEU A 1 241 ? 41.588 3.928 -58.806 1.00 87.25 241 LEU A O 1
ATOM 1953 N N . ARG A 1 242 ? 41.746 2.508 -57.080 1.00 87.56 242 ARG A N 1
ATOM 1954 C CA . ARG A 1 242 ? 43.120 2.083 -57.396 1.00 87.56 242 ARG A CA 1
ATOM 1955 C C . ARG A 1 242 ? 43.121 1.140 -58.592 1.00 87.56 242 ARG A C 1
ATOM 1957 O O . ARG A 1 242 ? 43.800 1.435 -59.561 1.00 87.56 242 ARG A O 1
ATOM 1964 N N . GLN A 1 243 ? 42.274 0.111 -58.570 1.00 86.94 243 GLN A N 1
ATOM 1965 C CA . GLN A 1 243 ? 42.146 -0.840 -59.678 1.00 86.94 243 GLN A CA 1
ATOM 1966 C C . GLN A 1 243 ? 41.793 -0.157 -61.005 1.00 86.94 243 GLN A C 1
ATOM 1968 O O . GLN A 1 243 ? 42.357 -0.512 -62.031 1.00 86.94 243 GLN A O 1
ATOM 1973 N N . LYS A 1 244 ? 40.903 0.846 -60.994 1.00 85.25 244 LYS A N 1
ATOM 1974 C CA . LYS A 1 244 ? 40.583 1.640 -62.192 1.00 85.25 244 LYS A CA 1
ATOM 1975 C C . LYS A 1 244 ? 41.787 2.419 -62.721 1.00 85.25 244 LYS A C 1
ATOM 1977 O O . LYS A 1 244 ? 42.046 2.364 -63.913 1.00 85.25 244 LYS A O 1
ATOM 1982 N N . ARG A 1 245 ? 42.543 3.092 -61.845 1.00 83.00 245 ARG A N 1
ATOM 1983 C CA . ARG A 1 245 ? 43.763 3.813 -62.247 1.00 83.00 245 ARG A CA 1
ATOM 1984 C C . ARG A 1 245 ? 44.836 2.876 -62.790 1.00 83.00 245 ARG A C 1
ATOM 1986 O O . ARG A 1 245 ? 45.448 3.187 -63.802 1.00 83.00 245 ARG A O 1
ATOM 1993 N N . ASP A 1 246 ? 45.043 1.737 -62.139 1.00 83.12 246 ASP A N 1
ATOM 1994 C CA . ASP A 1 246 ? 46.007 0.735 -62.596 1.00 83.12 246 ASP A CA 1
ATOM 1995 C C . ASP A 1 246 ? 45.573 0.151 -63.955 1.00 83.12 246 ASP A C 1
ATOM 1997 O O . ASP A 1 246 ? 46.399 -0.031 -64.844 1.00 83.12 246 ASP A O 1
ATOM 2001 N N . ALA A 1 247 ? 44.271 -0.069 -64.165 1.00 80.62 247 ALA A N 1
ATOM 2002 C CA . ALA A 1 247 ? 43.730 -0.513 -65.450 1.00 80.62 247 ALA A CA 1
ATOM 2003 C C . ALA A 1 247 ? 43.863 0.545 -66.562 1.00 80.62 247 ALA A C 1
ATOM 2005 O O . ALA A 1 247 ? 44.181 0.186 -67.690 1.00 80.62 247 ALA A O 1
ATOM 2006 N N . GLU A 1 248 ? 43.666 1.832 -66.260 1.00 75.81 248 GLU A N 1
ATOM 2007 C CA . GLU A 1 248 ? 43.885 2.942 -67.204 1.00 75.81 248 GLU A CA 1
ATOM 2008 C C . GLU A 1 248 ? 45.367 3.091 -67.586 1.00 75.81 248 GLU A C 1
ATOM 2010 O O . GLU A 1 248 ? 45.681 3.332 -68.747 1.00 75.81 248 GLU A O 1
ATOM 2015 N N . LEU A 1 249 ? 46.290 2.885 -66.639 1.00 72.31 249 LEU A N 1
ATOM 2016 C CA . LEU A 1 249 ? 47.738 2.878 -66.893 1.00 72.31 249 LEU A CA 1
ATOM 2017 C C . LEU A 1 249 ? 48.196 1.691 -67.756 1.00 72.31 249 LEU A C 1
ATOM 2019 O O . LEU A 1 249 ? 49.212 1.786 -68.441 1.00 72.31 249 LEU A O 1
ATOM 2023 N N . HIS A 1 250 ? 47.465 0.576 -67.713 1.00 67.88 250 HIS A N 1
ATOM 2024 C CA . HIS A 1 250 ? 47.739 -0.631 -68.495 1.00 67.88 250 HIS A CA 1
ATOM 2025 C C . HIS A 1 250 ? 46.829 -0.783 -69.725 1.00 67.88 250 HIS A C 1
ATOM 2027 O O . HIS A 1 250 ? 46.865 -1.826 -70.382 1.00 67.88 250 HIS A O 1
ATOM 2033 N N . ALA A 1 251 ? 46.032 0.237 -70.058 1.00 63.97 251 ALA A N 1
ATOM 2034 C CA . ALA A 1 251 ? 45.242 0.247 -71.280 1.00 63.97 251 ALA A CA 1
ATOM 2035 C C . ALA A 1 251 ? 46.187 0.356 -72.495 1.00 63.97 251 ALA A C 1
ATOM 2037 O O . ALA A 1 251 ? 47.040 1.249 -72.523 1.00 63.97 251 ALA A O 1
ATOM 2038 N N . PRO A 1 252 ? 46.092 -0.546 -73.489 1.00 60.22 252 PRO A N 1
ATOM 2039 C CA . PRO A 1 252 ? 46.949 -0.484 -74.663 1.00 60.22 252 PRO A CA 1
ATOM 2040 C C . PRO A 1 252 ? 46.660 0.804 -75.439 1.00 60.22 252 PRO A C 1
ATOM 2042 O O . PRO A 1 252 ? 45.515 1.083 -75.788 1.00 60.22 252 PRO A O 1
ATOM 2045 N N . VAL A 1 253 ? 47.708 1.586 -75.704 1.00 57.88 253 VAL A N 1
ATOM 2046 C CA . VAL A 1 253 ? 47.649 2.716 -76.635 1.00 57.88 253 VAL A CA 1
ATOM 2047 C C . VAL A 1 253 ? 47.340 2.133 -78.010 1.00 57.88 253 VAL A C 1
ATOM 2049 O O . VAL A 1 253 ? 48.165 1.409 -78.568 1.00 57.88 253 VAL A O 1
ATOM 2052 N N . GLU A 1 254 ? 46.148 2.404 -78.540 1.00 53.94 254 GLU A N 1
ATOM 2053 C CA . GLU A 1 254 ? 45.843 2.148 -79.945 1.00 53.94 254 GLU A CA 1
ATOM 2054 C C . GLU A 1 254 ? 46.783 3.022 -80.780 1.00 53.94 254 GLU A C 1
ATOM 2056 O O . GLU A 1 254 ? 46.609 4.232 -80.906 1.00 53.94 254 GLU A O 1
ATOM 2061 N N . ILE A 1 255 ? 47.855 2.410 -81.280 1.00 51.25 255 ILE A N 1
ATOM 2062 C CA . ILE A 1 255 ? 48.724 3.026 -82.272 1.00 51.25 255 ILE A CA 1
ATOM 2063 C C . ILE A 1 255 ? 47.945 2.956 -83.584 1.00 51.25 255 ILE A C 1
ATOM 2065 O O . ILE A 1 255 ? 47.911 1.910 -84.232 1.00 51.25 255 ILE A O 1
ATOM 2069 N N . GLU A 1 256 ? 47.285 4.053 -83.952 1.00 50.59 256 GLU A N 1
ATOM 2070 C CA . GLU A 1 256 ? 46.805 4.253 -85.318 1.00 50.59 256 GLU A CA 1
ATOM 2071 C C . GLU A 1 256 ? 48.025 4.264 -86.248 1.00 50.59 256 GLU A C 1
ATOM 2073 O O . GLU A 1 256 ? 48.799 5.221 -86.291 1.00 50.59 256 GLU A O 1
ATOM 2078 N N . ILE A 1 257 ? 48.233 3.155 -86.958 1.00 48.84 257 ILE A N 1
ATOM 2079 C CA . ILE A 1 257 ? 49.208 3.069 -88.042 1.00 48.84 257 ILE A CA 1
ATOM 2080 C C . ILE A 1 257 ? 48.492 3.565 -89.303 1.00 48.84 257 ILE A C 1
ATOM 2082 O O . ILE A 1 257 ? 47.703 2.828 -89.894 1.00 48.84 257 ILE A O 1
ATOM 2086 N N . THR A 1 258 ? 48.739 4.825 -89.668 1.00 49.16 258 THR A N 1
ATOM 2087 C CA . THR A 1 258 ? 48.458 5.383 -91.004 1.00 49.16 258 THR A CA 1
ATOM 2088 C C . THR A 1 258 ? 49.445 4.873 -92.039 1.00 49.16 258 THR A C 1
ATOM 2090 O O . THR A 1 258 ? 50.654 4.859 -91.705 1.00 49.16 258 THR A O 1
#

Secondary structure (DSSP, 8-state):
--TTHHHHHHHHHHHHHHHGGGGSS----------------------HHHHHHHHHHHHHHHHHHHHHHHHHHHHHHHHHHHHHHHHHHHHHH--HHHHHHHHHHHHHHHHHHHHHHHHS----SS--PPPPTT-THHHHHHHHHHHHHHHHHHHHHHHHHHHHS--SSHHHHHHHHHHHHHHHHHHHHHHHHHHHHHHHHHHHHHHHHHHHHHHHHHHHHHHHHHHHHHHHHHHHHHHHHHHHHHHHHTS-------

Foldseek 3Di:
DDPVVVVVVVVVVVVVVVVVVCVPDDDDDDPDDDDDDDDDDDDDDDPVVVVVVVVVLVVCLVVLLVLLLVLLLLLLVLLQVQLVVLVVVCVVPVDPVSPVSSVVSVVLSVCSNCLSVQQPDPPDDDCQDDFDPPDCLSVVLVVLSVLLSVLSVVSSVLSVCCSVDPDPDPVVNVVSVVVVVVSSVSNVVSSVVSNVSVVVSVVSVVVVVVVVVVVVVVVVVVVVVVVVVVVVVVVVVVVVVVVVVVVVVVPDDPPPDD

pLDDT: mean 73.13, std 20.23, range [31.23, 93.81]